Protein AF-X1KWA4-F1 (afdb_monomer)

Secondary structure (DSSP, 8-state):
-PPP-PPPPSSPPSTTEEEEE-SSSEEEEEEE--S---TTPEEEEEETTEEEEEPP-TT-EEEE-TTS-EEEE-PPPTTEEEE--TTS--EEEE--PPTTTEEEEEETTEEEEEE-SSPPGGGTS-S-S---SEEE--SSS--EEE---TTPEEEEEETTEEEEESS--GGGTS-SS--TTPPTTPEEEE-TTS-EEEEPPPPTTEEEE--TTSPPEEEETTTS-----S------

Sequence (236 aa):
PAWSTATYPSTATTAGQILRADGTNWVASTSTFADTYTAYNILYASSANTVAGLATANSGVLVTSSTGVPSILGLMTNGQLVIGSTGATPVLATLTGSANEIDITNATGSITIGIVNPLTVSKGGTGATTLTGMLKGNTASAFTAITGTADYATYWQDANTIAAEQYLAISRGGTGQNWSAVTIGALPYFSGTGTMSTLGAGTANYLLMANGAAAPSWTNAINGVSIGATTLSSGA

Organism: NCBI:txid412755

pLDDT: mean 90.34, std 9.4, range [49.34, 98.0]

Solvent-accessible surface area (backbone atoms only — not comparable to full-atom values): 14836 Å² total; per-residue (Å²): 136,89,75,85,80,58,47,70,69,95,56,88,71,70,83,44,40,48,80,38,77,76,88,67,36,46,40,70,43,83,42,31,40,66,97,70,72,70,88,87,42,51,76,43,75,76,48,91,51,32,42,40,66,42,74,76,52,74,78,35,47,83,42,53,35,62,85,66,50,78,42,58,46,62,61,68,59,64,27,46,43,84,42,86,38,94,90,40,46,59,38,80,41,62,80,78,48,51,88,74,48,36,39,54,47,65,33,82,92,39,67,50,80,49,64,34,87,47,28,33,39,90,75,76,34,49,38,47,86,74,86,64,84,47,77,37,82,65,93,70,51,47,51,40,64,46,77,62,62,86,94,35,47,74,46,71,81,50,101,81,41,70,42,51,37,84,44,52,43,49,95,75,77,33,46,56,54,88,66,92,82,69,59,84,72,42,43,79,44,67,43,86,85,60,42,50,45,68,38,71,51,68,61,90,70,46,40,84,40,84,50,79,80,48,74,62,46,73,40,54,50,81,83,69,64,78,68,89,56,98,64,81,79,79,81,127

Mean predicted aligned error: 10.03 Å

Foldseek 3Di:
DDDQPADDDPDDDPAQWDFDDPPRYTDTDQAGHDPDDDPPFDWDCQDVRYIDTADDEPCWDWWAWLVRHIHTAHHADFQWDFADDVSGTTHTDHDDDDPLFWDWDTGHVDIDIDTPVQRFVVRVGQQDNDDDADWFDPPGHHIDHADEDPPFDWDDPDPGHIYTDNWDDVVRVTQNDDPPPQDPQWDWDAALVRHIDTDHHEDPQWDWADPDNHDIDTDHNVVPPPPPDPDDPPDD

Structure (mmCIF, N/CA/C/O backbone):
data_AF-X1KWA4-F1
#
_entry.id   AF-X1KWA4-F1
#
loop_
_atom_site.group_PDB
_atom_site.id
_atom_site.type_symbol
_atom_site.label_atom_id
_atom_site.label_alt_id
_atom_site.label_comp_id
_atom_site.label_asym_id
_atom_site.label_entity_id
_atom_site.label_seq_id
_atom_site.pdbx_PDB_ins_code
_atom_site.Cartn_x
_atom_site.Cartn_y
_atom_site.Cartn_z
_atom_site.occupancy
_atom_site.B_iso_or_equiv
_atom_site.auth_seq_id
_atom_site.auth_comp_id
_atom_site.auth_asym_id
_atom_site.auth_atom_id
_atom_site.pdbx_PDB_model_num
ATOM 1 N N . PRO A 1 1 ? -12.131 -14.304 80.980 1.00 67.69 1 PRO A N 1
ATOM 2 C CA . PRO A 1 1 ? -12.795 -14.468 79.664 1.00 67.69 1 PRO A CA 1
ATOM 3 C C . PRO A 1 1 ? -13.225 -13.104 79.108 1.00 67.69 1 PRO A C 1
ATOM 5 O O . PRO A 1 1 ? -13.944 -12.388 79.793 1.00 67.69 1 PRO A O 1
ATOM 8 N N . ALA A 1 2 ? -12.757 -12.725 77.917 1.00 67.62 2 ALA A N 1
ATOM 9 C CA . ALA A 1 2 ? -13.323 -11.585 77.198 1.00 67.62 2 ALA A CA 1
ATOM 10 C C . ALA A 1 2 ? -14.551 -12.084 76.426 1.00 67.62 2 ALA A C 1
ATOM 12 O O . ALA A 1 2 ? -14.435 -13.017 75.631 1.00 67.62 2 ALA A O 1
ATOM 13 N N . TRP A 1 3 ? -15.726 -11.527 76.709 1.00 72.00 3 TRP A N 1
ATOM 14 C CA . TRP A 1 3 ? -16.954 -11.853 75.985 1.00 72.00 3 TRP A CA 1
ATOM 15 C C . TRP A 1 3 ? -17.129 -10.884 74.816 1.00 72.00 3 TRP A C 1
ATOM 17 O O . TRP A 1 3 ? -16.851 -9.694 74.947 1.00 72.00 3 TRP A O 1
ATOM 27 N N . SER A 1 4 ? -17.586 -11.393 73.673 1.00 78.00 4 SER A N 1
ATOM 28 C CA . SER A 1 4 ? -17.979 -10.551 72.540 1.00 78.00 4 SER A CA 1
ATOM 29 C C . SER A 1 4 ? -19.132 -9.631 72.946 1.00 78.00 4 SER A C 1
ATOM 31 O O . SER A 1 4 ? -20.151 -10.117 73.431 1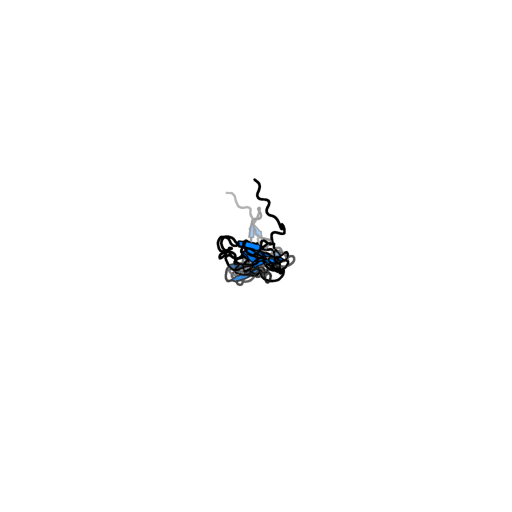.00 78.00 4 SER A O 1
ATOM 33 N N . THR A 1 5 ? -19.000 -8.326 72.694 1.00 87.88 5 THR A N 1
ATOM 34 C CA . THR A 1 5 ? -20.097 -7.346 72.808 1.00 87.88 5 THR A CA 1
ATOM 35 C C . THR A 1 5 ? -20.812 -7.096 71.482 1.00 87.88 5 THR A C 1
ATOM 37 O O . THR A 1 5 ? -21.815 -6.388 71.467 1.00 87.88 5 THR A O 1
ATOM 40 N N . ALA A 1 6 ? -20.307 -7.644 70.370 1.00 90.81 6 ALA A N 1
ATOM 41 C CA . ALA A 1 6 ? -20.914 -7.460 69.059 1.00 90.81 6 ALA A CA 1
ATOM 42 C C . ALA A 1 6 ? -22.306 -8.099 69.035 1.00 90.81 6 ALA A C 1
ATOM 44 O O . ALA A 1 6 ? -22.466 -9.288 69.326 1.00 90.81 6 ALA A O 1
ATOM 45 N N . THR A 1 7 ? -23.307 -7.302 68.679 1.00 90.62 7 THR A N 1
ATOM 46 C CA . THR A 1 7 ? -24.698 -7.748 68.574 1.00 90.62 7 THR A CA 1
ATOM 47 C C . THR A 1 7 ? -25.027 -8.201 67.151 1.00 90.62 7 THR A C 1
ATOM 49 O O . THR A 1 7 ? -24.424 -7.734 66.183 1.00 90.62 7 THR A O 1
ATOM 52 N N . TYR A 1 8 ? -25.973 -9.137 67.038 1.00 91.38 8 TYR A N 1
ATOM 53 C CA . TYR A 1 8 ? -26.597 -9.547 65.777 1.00 91.38 8 TYR A CA 1
ATOM 54 C C . TYR A 1 8 ? -27.994 -8.923 65.666 1.00 91.38 8 TYR A C 1
ATOM 56 O O . TYR A 1 8 ? -28.640 -8.719 66.700 1.00 91.38 8 TYR A O 1
ATOM 64 N N . PRO A 1 9 ? -28.502 -8.662 64.448 1.00 90.25 9 PRO A N 1
ATOM 65 C CA . PRO A 1 9 ? -29.877 -8.213 64.270 1.00 90.25 9 PRO A CA 1
ATOM 66 C C . PRO A 1 9 ? -30.866 -9.220 64.869 1.00 90.25 9 PRO A C 1
ATOM 68 O O . PRO A 1 9 ? -30.776 -10.420 64.619 1.00 90.25 9 PRO A O 1
ATOM 71 N N . SER A 1 10 ? -31.824 -8.730 65.657 1.00 89.94 10 SER A N 1
ATOM 72 C CA . SER A 1 10 ? -32.853 -9.558 66.308 1.00 89.94 10 SER A CA 1
ATOM 73 C C . SER A 1 10 ? -33.981 -9.992 65.366 1.00 89.94 10 SER A C 1
ATOM 75 O O . SER A 1 10 ? -34.829 -10.799 65.739 1.00 89.94 10 SER A O 1
ATOM 77 N N . THR A 1 11 ? -33.999 -9.456 64.147 1.00 90.00 11 THR A N 1
ATOM 78 C CA . THR A 1 11 ? -34.937 -9.798 63.076 1.00 90.00 11 THR A CA 1
ATOM 79 C C . THR A 1 11 ? -34.161 -10.022 61.786 1.00 90.00 11 THR A C 1
ATOM 81 O O . THR A 1 11 ? -33.064 -9.484 61.608 1.00 90.00 11 THR A O 1
ATOM 84 N N . ALA A 1 12 ? -34.721 -10.836 60.889 1.00 89.75 12 ALA A N 1
ATOM 85 C CA . ALA A 1 12 ? -34.153 -11.012 59.560 1.00 89.75 12 ALA A CA 1
ATOM 86 C C . ALA A 1 12 ? -34.074 -9.655 58.843 1.00 89.75 12 ALA A C 1
ATOM 88 O O . ALA A 1 12 ? -35.005 -8.851 58.897 1.00 89.75 12 ALA A O 1
ATOM 89 N N . THR A 1 13 ? -32.943 -9.399 58.195 1.00 91.75 13 THR A N 1
ATOM 90 C CA . THR A 1 13 ? -32.685 -8.161 57.454 1.00 91.75 13 THR A CA 1
ATOM 91 C C . THR A 1 13 ? -33.334 -8.222 56.064 1.00 91.75 13 THR A C 1
ATOM 93 O O . THR A 1 13 ? -33.873 -9.259 55.671 1.00 91.75 13 THR A O 1
ATOM 96 N N . THR A 1 14 ? -33.312 -7.121 55.296 1.00 94.38 14 THR A N 1
ATOM 97 C CA . THR A 1 14 ? -33.829 -7.124 53.912 1.00 94.38 14 THR A CA 1
ATOM 98 C C . THR A 1 14 ? -33.140 -8.207 53.084 1.00 94.38 14 THR A C 1
ATOM 100 O O . THR A 1 14 ? -31.913 -8.332 53.137 1.00 94.38 14 THR A O 1
ATOM 103 N N . ALA A 1 15 ? -33.932 -8.957 52.313 1.00 94.56 15 ALA A N 1
ATOM 104 C CA . ALA A 1 15 ? -33.458 -10.035 51.451 1.00 94.56 15 ALA A CA 1
ATOM 105 C C . ALA A 1 15 ? -32.324 -9.580 50.513 1.00 94.56 15 ALA A C 1
ATOM 107 O O . ALA A 1 15 ? -32.297 -8.435 50.057 1.00 94.56 15 ALA A O 1
ATOM 108 N N . GLY A 1 16 ? -31.376 -10.481 50.248 1.00 95.50 16 GLY A N 1
ATOM 109 C CA . GLY A 1 16 ? -30.210 -10.222 49.401 1.00 95.50 16 GLY A CA 1
ATOM 110 C C . GLY A 1 16 ? -29.105 -9.375 50.046 1.00 95.50 16 GLY A C 1
ATOM 111 O O . GLY A 1 16 ? -28.053 -9.201 49.436 1.00 95.50 16 GLY A O 1
ATOM 112 N N . GLN A 1 17 ? -29.288 -8.841 51.259 1.00 96.06 17 GLN A N 1
ATOM 113 C CA . GLN A 1 17 ? -28.202 -8.167 51.981 1.00 96.06 17 GLN A CA 1
ATOM 114 C C . GLN A 1 17 ? -27.286 -9.180 52.681 1.00 96.06 17 GLN A C 1
ATOM 116 O O . GLN A 1 17 ? -27.726 -10.228 53.151 1.00 96.06 17 GLN A O 1
ATOM 121 N N . ILE A 1 18 ? -26.006 -8.834 52.809 1.00 94.94 18 ILE A N 1
ATOM 122 C CA . ILE A 1 18 ? -25.002 -9.642 53.508 1.00 94.94 18 ILE A CA 1
ATOM 123 C C . ILE A 1 18 ? -24.779 -9.050 54.900 1.00 94.94 18 ILE A C 1
ATOM 125 O O . ILE A 1 18 ? -24.592 -7.842 55.033 1.00 94.94 18 ILE A O 1
ATOM 129 N N . LEU A 1 19 ? -24.752 -9.879 55.945 1.00 94.88 19 LEU A N 1
ATOM 130 C CA . LEU A 1 19 ? -24.326 -9.439 57.278 1.00 94.88 19 LEU A CA 1
ATOM 131 C C . LEU A 1 19 ? -22.817 -9.182 57.283 1.00 94.88 19 LEU A C 1
ATOM 133 O O . LEU A 1 19 ? -22.026 -10.059 56.937 1.00 94.88 19 LEU A O 1
ATOM 137 N N . ARG A 1 20 ? -22.408 -7.977 57.676 1.00 94.19 20 ARG A N 1
ATOM 138 C CA . ARG A 1 20 ? -21.007 -7.554 57.742 1.00 94.19 20 ARG A CA 1
ATOM 139 C C . ARG A 1 20 ? -20.726 -6.885 59.080 1.00 94.19 20 ARG A C 1
ATOM 141 O O . ARG A 1 20 ? -21.596 -6.231 59.645 1.00 94.19 20 ARG A O 1
ATOM 148 N N . ALA A 1 21 ? -19.507 -7.035 59.581 1.00 94.50 21 ALA A N 1
ATOM 149 C CA . ALA A 1 21 ? -19.070 -6.273 60.742 1.00 94.50 21 ALA A CA 1
ATOM 150 C C . ALA A 1 21 ? -18.884 -4.796 60.351 1.00 94.50 21 ALA A C 1
ATOM 152 O O . ALA A 1 21 ? -18.295 -4.512 59.306 1.00 94.50 21 ALA A O 1
ATOM 153 N N . ASP A 1 22 ? -19.357 -3.868 61.184 1.00 93.38 22 ASP A N 1
ATOM 154 C CA . ASP A 1 22 ? -19.207 -2.415 60.979 1.00 93.38 22 ASP A CA 1
ATOM 155 C C . ASP A 1 22 ? -18.139 -1.774 61.890 1.00 93.38 22 ASP A C 1
ATOM 157 O O . ASP A 1 22 ? -17.985 -0.556 61.929 1.00 93.38 22 ASP A O 1
ATOM 161 N N . GLY A 1 23 ? -17.393 -2.602 62.626 1.00 92.75 23 GLY A N 1
ATOM 162 C CA . GLY A 1 23 ? -16.412 -2.178 63.628 1.00 92.75 23 GLY A CA 1
ATOM 163 C C . GLY A 1 23 ? -16.949 -2.166 65.063 1.00 92.75 23 GLY A C 1
ATOM 164 O O . GLY A 1 23 ? -16.145 -2.162 65.990 1.00 92.75 23 GLY A O 1
ATOM 165 N N . THR A 1 24 ? -18.271 -2.234 65.260 1.00 92.06 24 THR A N 1
ATOM 166 C CA . THR A 1 24 ? -18.909 -2.360 66.585 1.00 92.06 24 THR A CA 1
ATOM 167 C C . THR A 1 24 ? -19.824 -3.587 66.669 1.00 92.06 24 THR A C 1
ATOM 169 O O . THR A 1 24 ? -19.753 -4.346 67.634 1.00 92.06 24 THR A O 1
ATOM 172 N N . ASN A 1 25 ? -20.668 -3.810 65.661 1.00 93.06 25 ASN A N 1
ATOM 173 C CA . ASN A 1 25 ? -21.693 -4.852 65.611 1.00 93.06 25 ASN A CA 1
ATOM 174 C C . ASN A 1 25 ? -21.720 -5.566 64.247 1.00 93.06 25 ASN A C 1
ATOM 176 O O . ASN A 1 25 ? -20.980 -5.223 63.322 1.00 93.06 25 ASN A O 1
ATOM 180 N N . TRP A 1 26 ? -22.602 -6.563 64.121 1.00 94.12 26 TRP A N 1
ATOM 181 C CA . TRP A 1 26 ? -22.975 -7.161 62.839 1.00 94.12 26 TRP A CA 1
ATOM 182 C C . TRP A 1 26 ? -24.191 -6.441 62.259 1.00 94.12 26 TRP A C 1
ATOM 184 O O . TRP A 1 26 ? -25.264 -6.429 62.861 1.00 94.12 26 TRP A O 1
ATOM 194 N N . VAL A 1 27 ? -24.034 -5.858 61.072 1.00 95.19 27 VAL A N 1
ATOM 195 C CA . VAL A 1 27 ? -25.057 -5.048 60.398 1.00 95.19 27 VAL A CA 1
ATOM 196 C C . VAL A 1 27 ? -25.210 -5.504 58.946 1.00 95.19 27 VAL A C 1
ATOM 198 O O . VAL A 1 27 ? -24.267 -5.999 58.332 1.00 95.19 27 VAL A O 1
ATOM 201 N N . ALA A 1 28 ? -26.408 -5.377 58.375 1.00 96.06 28 ALA A N 1
ATOM 202 C CA . ALA A 1 28 ? -26.628 -5.676 56.961 1.00 96.06 28 ALA A CA 1
ATOM 203 C C . ALA A 1 28 ? -25.895 -4.679 56.046 1.00 96.06 28 ALA A C 1
ATOM 205 O O . ALA A 1 28 ? -25.870 -3.477 56.310 1.00 96.06 28 ALA A O 1
ATOM 206 N N . SER A 1 29 ? -25.329 -5.166 54.943 1.00 95.75 29 SER A N 1
ATOM 207 C CA . SER A 1 29 ? -24.816 -4.319 53.867 1.00 95.75 29 SER A CA 1
ATOM 208 C C . SER A 1 29 ? -25.940 -3.529 53.216 1.00 95.75 29 SER A C 1
ATOM 210 O O . SER A 1 29 ? -27.013 -4.076 53.025 1.00 95.75 29 SER A O 1
ATOM 212 N N . THR A 1 30 ? -25.668 -2.312 52.743 1.00 95.06 30 THR A N 1
ATOM 213 C CA . THR A 1 30 ? -26.656 -1.562 51.948 1.00 95.06 30 THR A CA 1
ATOM 214 C C . THR A 1 30 ? -26.872 -2.162 50.562 1.00 95.06 30 THR A C 1
ATOM 216 O O . THR A 1 30 ? -27.954 -2.039 50.002 1.00 95.06 30 THR A O 1
ATOM 219 N N . SER A 1 31 ? -25.843 -2.796 49.990 1.00 97.31 31 SER A N 1
ATOM 220 C CA . SER A 1 31 ? -25.948 -3.455 48.689 1.00 97.31 31 SER A CA 1
ATOM 221 C C . SER A 1 31 ? -26.721 -4.765 48.787 1.00 97.31 31 SER A C 1
ATOM 223 O O . SER A 1 31 ? -26.525 -5.531 49.732 1.00 97.31 31 SER A O 1
ATOM 225 N N . THR A 1 32 ? -27.545 -5.023 47.778 1.00 97.56 32 THR A N 1
ATOM 226 C CA . THR A 1 32 ? -28.267 -6.283 47.588 1.00 97.56 32 THR A CA 1
ATOM 227 C C . THR A 1 32 ? -27.558 -7.165 46.562 1.00 97.56 32 THR A C 1
ATOM 229 O O . THR A 1 32 ? -26.956 -6.668 45.609 1.00 97.56 32 THR A O 1
ATOM 232 N N . PHE A 1 33 ? -27.614 -8.474 46.782 1.00 97.25 33 PHE A N 1
ATOM 233 C CA . PHE A 1 33 ? -27.055 -9.528 45.944 1.00 97.25 33 PHE A CA 1
ATOM 234 C C . PHE A 1 33 ? -28.178 -10.492 45.557 1.00 97.25 33 PHE A C 1
ATOM 236 O O . PHE A 1 33 ? -29.076 -10.752 46.357 1.00 97.25 33 PHE A O 1
ATOM 243 N N . ALA A 1 34 ? -28.122 -11.030 44.341 1.00 95.75 34 ALA A N 1
ATOM 244 C CA . ALA A 1 34 ? -29.041 -12.076 43.913 1.00 95.75 34 ALA A CA 1
ATOM 245 C C . ALA A 1 34 ? -28.762 -13.401 44.643 1.00 95.75 34 ALA A C 1
ATOM 247 O O . ALA A 1 34 ? -27.607 -13.724 44.930 1.00 95.75 34 ALA A O 1
ATOM 248 N N . ASP A 1 35 ? -29.813 -14.198 44.854 1.00 94.88 35 ASP A N 1
ATOM 249 C CA . ASP A 1 35 ? -29.714 -15.541 45.446 1.00 94.88 35 ASP A CA 1
ATOM 250 C C . ASP A 1 35 ? -28.891 -16.503 44.577 1.00 94.88 35 ASP A C 1
ATOM 252 O O . ASP A 1 35 ? -28.319 -17.479 45.061 1.00 94.88 35 ASP A O 1
ATOM 256 N N . THR A 1 36 ? -28.843 -16.266 43.264 1.00 93.75 36 THR A N 1
ATOM 257 C CA . THR A 1 36 ? -28.077 -17.075 42.316 1.00 93.75 36 THR A CA 1
ATOM 258 C C . THR A 1 36 ? -27.492 -16.200 41.221 1.00 93.75 36 THR A C 1
ATOM 260 O O . THR A 1 36 ? -28.161 -15.331 40.665 1.00 93.75 36 THR A O 1
ATOM 263 N N . TYR A 1 37 ? -26.247 -16.495 40.864 1.00 94.88 37 TYR A N 1
ATOM 264 C CA . TYR A 1 37 ? -25.614 -16.013 39.647 1.00 94.88 37 TYR A CA 1
ATOM 265 C C . TYR A 1 37 ? -25.323 -17.209 38.751 1.00 94.88 37 TYR A C 1
ATOM 267 O O . TYR A 1 37 ? -24.931 -18.274 39.231 1.00 94.88 37 TYR A O 1
ATOM 275 N N . THR A 1 38 ? -25.514 -17.045 37.446 1.00 93.62 38 THR A N 1
ATOM 276 C CA . THR A 1 38 ? -25.092 -18.063 36.487 1.00 93.62 38 THR A CA 1
ATOM 277 C C . THR A 1 38 ? -23.572 -18.205 36.504 1.00 93.62 38 THR A C 1
ATOM 279 O O . THR A 1 38 ? -22.844 -17.265 36.839 1.00 93.62 38 THR A O 1
ATOM 282 N N . ALA A 1 39 ? -23.087 -19.398 36.160 1.00 92.81 39 ALA A N 1
ATOM 283 C CA . ALA A 1 39 ? -21.658 -19.662 36.102 1.00 92.81 39 ALA A CA 1
ATOM 284 C C . ALA A 1 39 ? -20.949 -18.657 35.179 1.00 92.81 39 ALA A C 1
ATOM 286 O O . ALA A 1 39 ? -21.484 -18.261 34.144 1.00 92.81 39 ALA A O 1
ATOM 287 N N . TYR A 1 40 ? -19.726 -18.285 35.561 1.00 92.06 40 TYR A N 1
ATOM 288 C CA . TYR A 1 40 ? -18.829 -17.388 34.820 1.00 92.06 40 TYR A CA 1
ATOM 289 C C . TYR A 1 40 ? -19.214 -15.901 34.795 1.00 92.06 40 TYR A C 1
ATOM 291 O O . TYR A 1 40 ? -18.436 -15.106 34.270 1.00 92.06 40 TYR A O 1
ATOM 299 N N . ASN A 1 41 ? -20.345 -15.491 35.380 1.00 93.62 41 ASN A N 1
ATOM 300 C CA . ASN A 1 41 ? -20.694 -14.071 35.450 1.00 93.62 41 ASN A CA 1
ATOM 301 C C . ASN A 1 41 ? -19.638 -13.268 36.219 1.00 93.62 41 ASN A C 1
ATOM 303 O O . ASN A 1 41 ? -19.167 -13.675 37.282 1.00 93.62 41 ASN A O 1
ATOM 307 N N . ILE A 1 42 ? -19.338 -12.073 35.715 1.00 94.00 42 ILE A N 1
ATOM 308 C CA . ILE A 1 42 ? -18.596 -11.057 36.465 1.00 94.00 42 ILE A CA 1
ATOM 309 C C . ILE A 1 42 ? -19.615 -10.259 37.277 1.00 94.00 42 ILE A C 1
ATOM 311 O O . ILE A 1 42 ? -20.566 -9.727 36.711 1.00 94.00 42 ILE A O 1
ATOM 315 N N . LEU A 1 43 ? -19.448 -10.160 38.595 1.00 95.94 43 LEU A N 1
ATOM 316 C CA . LEU A 1 43 ? -20.335 -9.343 39.426 1.00 95.94 43 LEU A CA 1
ATOM 317 C C . LEU A 1 43 ? -19.943 -7.867 39.337 1.00 95.94 43 LEU A C 1
ATOM 319 O O . LEU A 1 43 ? -18.765 -7.529 39.443 1.00 95.94 43 LEU A O 1
ATOM 323 N N . TYR A 1 44 ? -20.927 -6.987 39.179 1.00 96.88 44 TYR A N 1
ATOM 324 C CA . TYR A 1 44 ? -20.719 -5.542 39.140 1.00 96.88 44 TYR A CA 1
ATOM 325 C C . TYR A 1 44 ? -21.863 -4.803 39.836 1.00 96.88 44 TYR A C 1
ATOM 327 O O . TYR A 1 44 ? -22.966 -5.330 39.988 1.00 96.88 44 TYR A O 1
ATOM 335 N N . ALA A 1 45 ? -21.602 -3.570 40.267 1.00 96.62 45 ALA A N 1
ATOM 336 C CA . ALA A 1 45 ? -22.646 -2.693 40.782 1.00 96.62 45 ALA A CA 1
ATOM 337 C C . ALA A 1 45 ? -23.476 -2.155 39.605 1.00 96.62 45 ALA A C 1
ATOM 339 O O . ALA A 1 45 ? -23.031 -1.254 38.894 1.00 96.62 45 ALA A O 1
ATOM 340 N N . SER A 1 46 ? -24.657 -2.728 39.369 1.00 94.94 46 SER A N 1
ATOM 341 C CA . SER A 1 46 ? -25.515 -2.363 38.229 1.00 94.94 46 SER A CA 1
ATOM 342 C C . SER A 1 46 ? -26.285 -1.066 38.442 1.00 94.94 46 SER A C 1
ATOM 344 O O . SER A 1 46 ? -26.712 -0.423 37.488 1.00 94.94 46 SER A O 1
ATOM 346 N N . SER A 1 47 ? -26.474 -0.686 39.699 1.00 95.31 47 SER A N 1
ATOM 347 C CA . SER A 1 47 ? -27.044 0.583 40.137 1.00 95.31 47 SER A CA 1
ATOM 348 C C . SER A 1 47 ? -26.629 0.830 41.590 1.00 95.31 47 SER A C 1
ATOM 350 O O . SER A 1 47 ? -25.969 -0.009 42.215 1.00 95.31 47 SER A O 1
ATOM 352 N N . ALA A 1 48 ? -26.998 1.985 42.152 1.00 96.19 48 ALA A N 1
ATOM 353 C CA . ALA A 1 48 ? -26.764 2.253 43.566 1.00 96.19 48 ALA A CA 1
ATOM 354 C C . ALA A 1 48 ? -27.340 1.113 44.426 1.00 96.19 48 ALA A C 1
ATOM 356 O O . ALA A 1 48 ? -28.505 0.745 44.284 1.00 96.19 48 ALA A O 1
ATOM 357 N N . ASN A 1 49 ? -26.512 0.563 45.318 1.00 95.81 49 ASN A N 1
ATOM 358 C CA . ASN A 1 49 ? -26.888 -0.504 46.250 1.00 95.81 49 ASN A CA 1
ATOM 359 C C . ASN A 1 49 ? -27.392 -1.814 45.601 1.00 95.81 49 ASN A C 1
ATOM 361 O O . ASN A 1 49 ? -28.047 -2.612 46.271 1.00 95.81 49 ASN A O 1
ATOM 365 N N . THR A 1 50 ? -27.071 -2.080 44.333 1.00 97.38 50 THR A N 1
ATOM 366 C CA . THR A 1 50 ? -27.452 -3.335 43.663 1.00 97.38 50 THR A CA 1
ATOM 367 C C . THR A 1 50 ? -26.240 -3.973 43.000 1.00 97.38 50 THR A C 1
ATOM 369 O O . THR A 1 50 ? -25.606 -3.356 42.144 1.00 97.38 50 THR A O 1
ATOM 372 N N . VAL A 1 51 ? -25.930 -5.213 43.376 1.00 97.69 51 VAL A N 1
ATOM 373 C CA . VAL A 1 51 ? -24.935 -6.049 42.701 1.00 97.69 51 VAL A CA 1
ATOM 374 C C . VAL A 1 51 ? -25.658 -7.018 41.778 1.00 97.69 51 VAL A C 1
ATOM 376 O O . VAL A 1 51 ? -26.529 -7.772 42.206 1.00 97.69 51 VAL A O 1
ATOM 379 N N . ALA A 1 52 ? -25.273 -7.014 40.507 1.00 96.56 52 ALA A N 1
ATOM 380 C CA . ALA A 1 52 ? -25.803 -7.919 39.501 1.00 96.56 52 ALA A CA 1
ATOM 381 C C . ALA A 1 52 ? -24.674 -8.694 38.820 1.00 96.56 52 ALA A C 1
ATOM 383 O O . ALA A 1 52 ? -23.516 -8.273 38.804 1.00 96.56 52 ALA A O 1
ATOM 384 N N . GLY A 1 53 ? -25.020 -9.833 38.223 1.00 96.69 53 GLY A N 1
ATOM 385 C CA . GLY A 1 53 ? -24.112 -10.555 37.340 1.00 96.69 53 GLY A CA 1
ATOM 386 C C . GLY A 1 53 ? -24.147 -9.965 35.933 1.00 96.69 53 GLY A C 1
ATOM 387 O O . GLY A 1 53 ? -25.213 -9.869 35.329 1.00 96.69 53 GLY A O 1
ATOM 388 N N . LEU A 1 54 ? -22.986 -9.608 35.394 1.00 95.69 54 LEU A N 1
ATOM 389 C CA . LEU A 1 54 ? -22.823 -9.285 33.985 1.00 95.69 54 LEU A CA 1
ATOM 390 C C . LEU A 1 54 ? -22.850 -10.578 33.168 1.00 95.69 54 LEU A C 1
ATOM 392 O O . LEU A 1 54 ? -22.101 -11.513 33.460 1.00 95.69 54 LEU A O 1
ATOM 396 N N . ALA A 1 55 ? -23.711 -10.621 32.152 1.00 90.06 55 ALA A N 1
ATOM 397 C CA . ALA A 1 55 ? -23.797 -11.754 31.240 1.00 90.06 55 ALA A CA 1
ATOM 398 C C . ALA A 1 55 ? -22.470 -11.958 30.490 1.00 90.06 55 ALA A C 1
ATOM 400 O O . ALA A 1 55 ? -21.813 -10.994 30.091 1.00 90.06 55 ALA A O 1
ATOM 401 N N . THR A 1 56 ? -22.083 -13.217 30.294 1.00 90.06 56 THR A N 1
ATOM 402 C CA . THR A 1 56 ? -20.860 -13.582 29.575 1.00 90.06 56 THR A CA 1
ATOM 403 C C . THR A 1 56 ? -21.111 -13.756 28.081 1.00 90.06 56 THR A C 1
ATOM 405 O O . THR A 1 56 ? -22.224 -14.045 27.641 1.00 90.06 56 THR A O 1
ATOM 408 N N . ALA A 1 57 ? -20.048 -13.613 27.292 1.00 91.44 57 ALA A N 1
ATOM 409 C CA . ALA A 1 57 ? -20.012 -14.055 25.906 1.00 91.44 57 ALA A CA 1
ATOM 410 C C . ALA A 1 57 ? -18.686 -14.776 25.649 1.00 91.44 57 ALA A C 1
ATOM 412 O O . ALA A 1 57 ? -17.631 -14.343 26.121 1.00 91.44 57 ALA A O 1
ATOM 413 N N . ASN A 1 58 ? -18.737 -15.875 24.895 1.00 90.06 58 ASN A N 1
ATOM 414 C CA . ASN A 1 58 ? -17.538 -16.629 24.537 1.00 90.06 58 ASN A CA 1
ATOM 415 C C . ASN A 1 58 ? -16.613 -15.763 23.681 1.00 90.06 58 ASN A C 1
ATOM 417 O O . ASN A 1 58 ? -17.060 -15.155 22.709 1.00 90.06 58 ASN A O 1
ATOM 421 N N . SER A 1 59 ? -15.329 -15.727 24.045 1.00 90.44 59 SER A N 1
ATOM 422 C CA . SER A 1 59 ? -14.298 -14.961 23.329 1.00 90.44 59 SER A CA 1
ATOM 423 C C . SER A 1 59 ? -14.638 -13.473 23.137 1.00 90.44 59 SER A C 1
ATOM 425 O O . SER A 1 59 ? -14.154 -12.842 22.197 1.00 90.44 59 SER A O 1
ATOM 427 N N . GLY A 1 60 ? -15.489 -12.925 24.009 1.00 92.75 60 GLY A N 1
ATOM 428 C CA . GLY A 1 60 ? -15.822 -11.507 24.045 1.00 92.75 60 GLY A CA 1
ATOM 429 C C . GLY A 1 60 ? -14.782 -10.687 24.805 1.00 92.75 60 GLY A C 1
ATOM 430 O O . GLY A 1 60 ? -13.918 -11.228 25.500 1.00 92.75 60 GLY A O 1
ATOM 431 N N . VAL A 1 61 ? -14.886 -9.364 24.696 1.00 94.69 61 VAL A N 1
ATOM 432 C CA . VAL A 1 61 ? -14.004 -8.421 25.400 1.00 94.69 61 VAL A CA 1
ATOM 433 C C . VAL A 1 61 ? -14.824 -7.580 26.366 1.00 94.69 61 VAL A C 1
ATOM 435 O O . VAL A 1 61 ? -15.839 -7.001 25.983 1.00 94.69 61 VAL A O 1
ATOM 438 N N . LEU A 1 62 ? -14.378 -7.494 27.619 1.00 95.38 62 LEU A N 1
ATOM 439 C CA . LEU A 1 62 ? -14.966 -6.588 28.601 1.00 95.38 62 LEU A CA 1
ATOM 440 C C . LEU A 1 62 ? -14.622 -5.138 28.252 1.00 95.38 62 LEU A C 1
ATOM 442 O O . LEU A 1 62 ? -13.452 -4.779 28.137 1.00 95.38 62 LEU A O 1
ATOM 446 N N . VAL A 1 63 ? -15.648 -4.302 28.143 1.00 96.00 63 VAL A N 1
ATOM 447 C CA . VAL A 1 63 ? -15.543 -2.855 27.944 1.00 96.00 63 VAL A CA 1
ATOM 448 C C . VAL A 1 63 ? -16.496 -2.123 28.881 1.00 96.00 63 VAL A C 1
ATOM 450 O O . VAL A 1 63 ? -17.413 -2.712 29.451 1.00 96.00 63 VAL A O 1
ATOM 453 N N . THR A 1 64 ? -16.329 -0.813 29.008 1.00 95.38 64 THR A N 1
ATOM 454 C CA . THR A 1 64 ? -17.370 0.067 29.540 1.00 95.38 64 THR A CA 1
ATOM 455 C C . THR A 1 64 ? -18.100 0.736 28.383 1.00 95.38 64 THR A C 1
ATOM 457 O O . THR A 1 64 ? -17.496 1.170 27.401 1.00 95.38 64 THR A O 1
ATOM 460 N N . SER A 1 65 ? -19.424 0.784 28.479 1.00 93.75 65 SER A N 1
ATOM 461 C CA . SER A 1 65 ? -20.257 1.512 27.526 1.00 93.75 65 SER A CA 1
ATOM 462 C C . SER A 1 65 ? -20.048 3.023 27.627 1.00 93.75 65 SER A C 1
ATOM 464 O O . SER A 1 65 ? -19.449 3.515 28.586 1.00 93.75 65 SER A O 1
ATOM 466 N N . SER A 1 66 ? -20.587 3.786 26.672 1.00 95.12 66 SER A N 1
ATOM 467 C CA . SER A 1 66 ? -20.542 5.257 26.733 1.00 95.12 66 SER A CA 1
ATOM 468 C C . SER A 1 66 ? -21.235 5.858 27.957 1.00 95.12 66 SER A C 1
ATOM 470 O O . SER A 1 66 ? -20.984 7.014 28.284 1.00 95.12 66 SER A O 1
ATOM 472 N N . THR A 1 67 ? -22.079 5.093 28.652 1.00 94.44 67 THR A N 1
ATOM 473 C CA . THR A 1 67 ? -22.720 5.495 29.913 1.00 94.44 67 THR A CA 1
ATOM 474 C C . THR A 1 67 ? -21.964 5.005 31.154 1.00 94.44 67 THR A C 1
ATOM 476 O O . THR A 1 67 ? -22.434 5.194 32.272 1.00 94.44 67 THR A O 1
ATOM 479 N N . GLY A 1 68 ? -20.797 4.373 30.982 1.00 93.81 68 GLY A N 1
ATOM 480 C CA . GLY A 1 68 ? -19.960 3.859 32.069 1.00 93.81 68 GLY A CA 1
ATOM 481 C C . GLY A 1 68 ? -20.350 2.469 32.578 1.00 93.81 68 GLY A C 1
ATOM 482 O O . GLY A 1 68 ? -19.688 1.946 33.471 1.00 93.81 68 GLY A O 1
ATOM 483 N N . VAL A 1 69 ? -21.385 1.841 32.010 1.00 95.12 69 VAL A N 1
ATOM 484 C CA . VAL A 1 69 ? -21.831 0.499 32.418 1.00 95.12 69 VAL A CA 1
ATOM 485 C C . VAL A 1 69 ? -20.885 -0.564 31.843 1.00 95.12 69 VAL A C 1
ATOM 487 O O . VAL A 1 69 ? -20.698 -0.574 30.621 1.00 95.12 69 VAL A O 1
ATOM 490 N N . PRO A 1 70 ? -20.303 -1.462 32.664 1.00 96.38 70 PRO A N 1
ATOM 4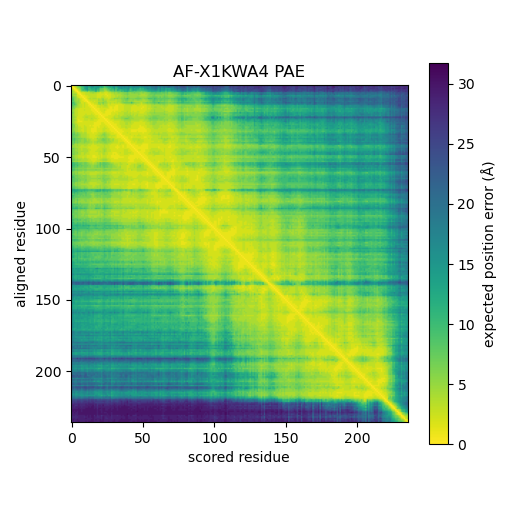91 C CA . PRO A 1 70 ? -19.541 -2.613 32.181 1.00 96.38 70 PRO A CA 1
ATOM 492 C C . PRO A 1 70 ? -20.378 -3.515 31.265 1.00 96.38 70 PRO A C 1
ATOM 494 O O . PRO A 1 70 ? -21.535 -3.808 31.552 1.00 96.38 70 PRO A O 1
ATOM 497 N N . SER A 1 71 ? -19.793 -3.970 30.162 1.00 94.88 71 SER A N 1
ATOM 498 C CA . SER A 1 71 ? -20.450 -4.811 29.157 1.00 94.88 71 SER A CA 1
ATOM 499 C C . SER A 1 71 ? -19.440 -5.698 28.433 1.00 94.88 71 SER A C 1
ATOM 501 O O . SER A 1 71 ? -18.268 -5.346 28.336 1.00 94.88 71 SER A O 1
ATOM 503 N N . ILE A 1 72 ? -19.879 -6.844 27.915 1.00 95.25 72 ILE A N 1
ATOM 504 C CA . ILE A 1 72 ? -19.052 -7.693 27.054 1.00 95.25 72 ILE A CA 1
ATOM 505 C C . ILE A 1 72 ? -19.402 -7.376 25.598 1.00 95.25 72 ILE A C 1
ATOM 507 O O . ILE A 1 72 ? -20.542 -7.589 25.181 1.00 95.25 72 ILE A O 1
ATOM 511 N N . LEU A 1 73 ? -18.439 -6.882 24.816 1.00 93.75 73 LEU A N 1
ATOM 512 C CA . LEU A 1 73 ? -18.564 -6.903 23.359 1.00 93.75 73 LEU A CA 1
ATOM 513 C C . LEU A 1 73 ? -18.614 -8.365 22.918 1.00 93.75 73 LEU A C 1
ATOM 515 O O . LEU A 1 73 ? -17.830 -9.173 23.418 1.00 93.75 73 LEU A O 1
ATOM 519 N N . GLY A 1 74 ? -19.555 -8.701 22.030 1.00 87.81 74 GLY A N 1
ATOM 520 C CA . GLY A 1 74 ? -19.793 -10.074 21.577 1.00 87.81 74 GLY A CA 1
ATOM 521 C C . GLY A 1 74 ? -18.559 -10.746 20.961 1.00 87.81 74 GLY A C 1
ATOM 522 O O . GLY A 1 74 ? -17.484 -10.161 20.875 1.00 87.81 74 GLY A O 1
ATOM 523 N N . LEU A 1 75 ? -18.706 -11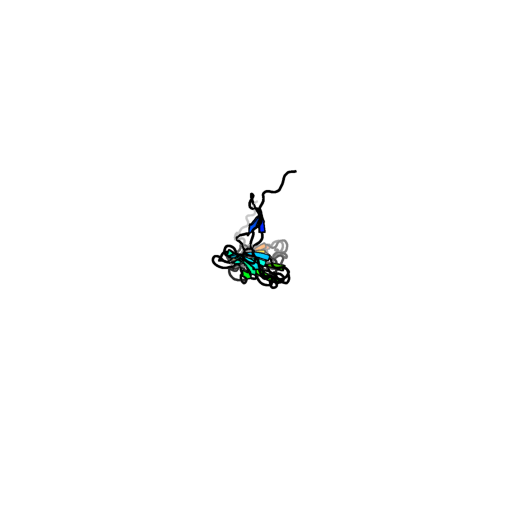.996 20.521 1.00 91.81 75 LEU A N 1
ATOM 524 C CA . LEU A 1 75 ? -17.596 -12.745 19.925 1.00 91.81 75 LEU A CA 1
ATOM 525 C C . LEU A 1 75 ? -16.932 -11.961 18.776 1.00 91.81 75 LEU A C 1
ATOM 527 O O . LEU A 1 75 ? -17.605 -11.474 17.865 1.00 91.81 75 LEU A O 1
ATOM 531 N N . MET A 1 76 ? -15.604 -11.846 18.817 1.00 93.50 76 MET A N 1
ATOM 532 C CA . MET A 1 76 ? -14.839 -11.256 17.719 1.00 93.50 76 MET A CA 1
ATOM 533 C C . MET A 1 76 ? -14.814 -12.210 16.524 1.00 93.50 76 MET A C 1
ATOM 535 O O . MET A 1 76 ? -14.581 -13.409 16.675 1.00 93.50 76 MET A O 1
ATOM 539 N N . THR A 1 77 ? -15.025 -11.676 15.323 1.00 93.56 77 THR A N 1
ATOM 540 C CA . THR A 1 77 ? -14.759 -12.409 14.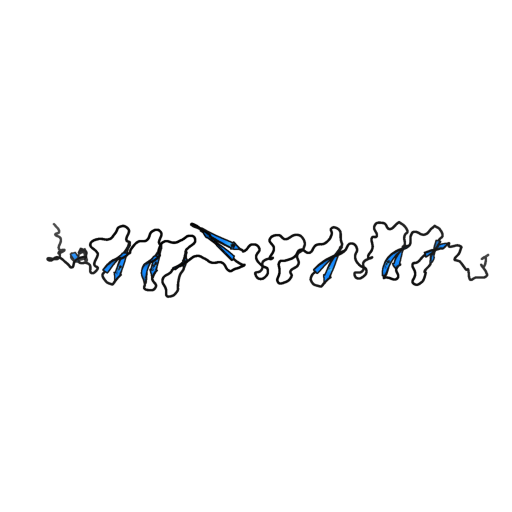074 1.00 93.56 77 THR A CA 1
ATOM 541 C C . THR A 1 77 ? -13.303 -12.223 13.646 1.00 93.56 77 THR A C 1
ATOM 543 O O . THR A 1 77 ? -12.584 -11.381 14.183 1.00 93.56 77 THR A O 1
ATOM 546 N N . ASN A 1 78 ? -12.868 -13.002 12.654 1.00 94.94 78 ASN A N 1
ATOM 547 C CA . ASN A 1 78 ? -11.505 -12.965 12.120 1.00 94.94 78 ASN A CA 1
ATOM 548 C C . ASN A 1 78 ? -11.033 -11.538 11.792 1.00 94.94 78 ASN A C 1
ATOM 550 O O . ASN A 1 78 ? -11.731 -10.793 11.103 1.00 94.94 78 ASN A O 1
ATOM 554 N N . GLY A 1 79 ? -9.847 -11.183 12.292 1.00 95.88 79 GLY A N 1
ATOM 555 C CA . GLY A 1 79 ? -9.210 -9.879 12.103 1.00 95.88 79 GLY A CA 1
ATOM 556 C C . GLY A 1 79 ? -9.940 -8.678 12.714 1.00 95.88 79 GLY A C 1
ATOM 557 O O . GLY A 1 79 ? -9.643 -7.549 12.333 1.00 95.88 79 GLY A O 1
ATOM 558 N N . GLN A 1 80 ? -10.891 -8.880 13.633 1.00 96.50 80 GLN A N 1
ATOM 559 C CA . GLN A 1 80 ? -11.478 -7.768 14.384 1.00 96.50 80 GLN A CA 1
ATOM 560 C C . GLN A 1 80 ? -10.616 -7.352 15.582 1.00 96.50 80 GLN A C 1
ATOM 562 O O . GLN A 1 80 ? -9.930 -8.162 16.203 1.00 96.50 80 GLN A O 1
ATOM 567 N N . LEU A 1 81 ? -10.705 -6.067 15.913 1.00 95.88 81 LEU A N 1
ATOM 568 C CA . LEU A 1 81 ? -10.109 -5.396 17.065 1.00 95.88 81 LEU A CA 1
ATOM 569 C C . LEU A 1 81 ? -11.193 -4.600 17.796 1.00 95.88 81 LEU A C 1
ATOM 571 O O . LEU A 1 81 ? -12.232 -4.287 17.217 1.00 95.88 81 LEU A O 1
ATOM 575 N N . VAL A 1 82 ? -10.918 -4.196 19.037 1.00 96.62 82 VAL A N 1
ATOM 576 C CA . VAL A 1 82 ? -11.723 -3.181 19.730 1.00 96.62 82 VAL A CA 1
ATOM 577 C C . VAL A 1 82 ? -11.276 -1.793 19.270 1.00 96.62 82 VAL A C 1
ATOM 579 O O . VAL A 1 82 ? -10.124 -1.412 19.475 1.00 96.62 82 VAL A O 1
ATOM 582 N N . ILE A 1 83 ? -12.187 -1.025 18.680 1.00 96.56 83 ILE A N 1
ATOM 583 C CA . ILE A 1 83 ? -11.960 0.339 18.203 1.00 96.56 83 ILE A CA 1
ATOM 584 C C . ILE A 1 83 ? -12.745 1.314 19.082 1.00 96.56 83 ILE A C 1
ATOM 586 O O . ILE A 1 83 ? -13.951 1.166 19.289 1.00 96.56 83 ILE A O 1
ATOM 590 N N . GLY A 1 84 ? -12.049 2.315 19.623 1.00 96.19 84 GLY A N 1
ATOM 591 C CA . GLY A 1 84 ? -12.668 3.363 20.430 1.00 96.19 84 GLY A CA 1
ATOM 592 C C . GLY A 1 84 ? -13.642 4.211 19.611 1.00 96.19 84 GLY A C 1
ATOM 593 O O . GLY A 1 84 ? -13.389 4.505 18.446 1.00 96.19 84 GLY A O 1
ATOM 594 N N . SER A 1 85 ? -14.739 4.635 20.238 1.00 96.12 85 SER A N 1
ATOM 595 C CA . SER A 1 85 ? -15.718 5.529 19.622 1.00 96.12 85 SER A CA 1
ATOM 596 C C . SER A 1 85 ? -16.056 6.667 20.580 1.00 96.12 85 SER A C 1
ATOM 598 O O . SER A 1 85 ? -16.710 6.457 21.595 1.00 96.12 85 SER A O 1
ATOM 600 N N . THR A 1 86 ? -15.624 7.893 20.284 1.00 95.12 86 THR A N 1
ATOM 601 C CA . THR A 1 86 ? -15.940 9.056 21.130 1.00 95.12 86 THR A CA 1
ATOM 602 C C . THR A 1 86 ? -17.456 9.245 21.225 1.00 95.12 86 THR A C 1
ATOM 604 O O . THR A 1 86 ? -18.130 9.378 20.209 1.00 95.12 86 THR A O 1
ATOM 607 N N . GLY A 1 87 ? -18.002 9.246 22.445 1.00 94.50 87 GLY A N 1
ATOM 608 C CA . GLY A 1 87 ? -19.444 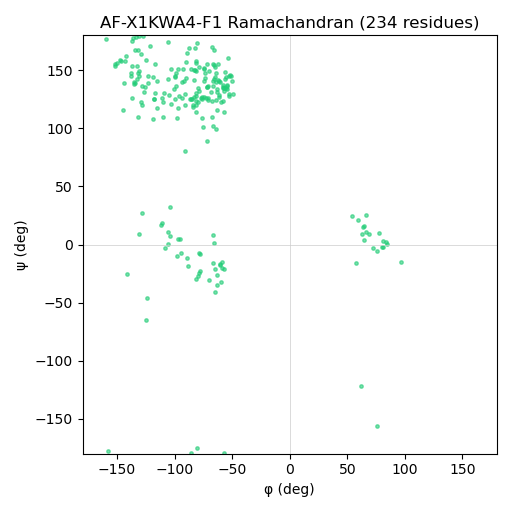9.386 22.692 1.00 94.50 87 GLY A CA 1
ATOM 609 C C . GLY A 1 87 ? -20.277 8.107 22.516 1.00 94.50 87 GLY A C 1
ATOM 610 O O . GLY A 1 87 ? -21.475 8.136 22.788 1.00 94.50 87 GLY A O 1
ATOM 611 N N . ALA A 1 88 ? -19.672 6.980 22.125 1.00 96.50 88 ALA A N 1
ATOM 612 C CA . ALA A 1 88 ? -20.340 5.680 22.025 1.00 96.50 88 ALA A CA 1
ATOM 613 C C . ALA A 1 88 ? -19.511 4.573 22.704 1.00 96.50 88 ALA A C 1
ATOM 615 O O . ALA A 1 88 ? -18.362 4.774 23.087 1.00 96.50 88 ALA A O 1
ATOM 616 N N . THR A 1 89 ? -20.106 3.402 22.914 1.00 95.69 89 THR A N 1
ATOM 617 C CA . THR A 1 89 ? -19.358 2.224 23.378 1.00 95.69 89 THR A CA 1
ATOM 618 C C . THR A 1 89 ? -18.301 1.847 22.327 1.00 95.69 89 THR A C 1
ATOM 620 O O . THR A 1 89 ? -18.608 1.939 21.135 1.00 95.69 89 THR A O 1
ATOM 623 N N . PRO A 1 90 ? -17.081 1.414 22.713 1.00 97.19 90 PRO A N 1
ATOM 624 C CA . PRO A 1 90 ? -16.126 0.846 21.764 1.00 97.19 90 PRO A CA 1
ATOM 625 C C . PRO A 1 90 ? -16.763 -0.273 20.934 1.00 97.19 90 PRO A C 1
ATOM 627 O O . PRO A 1 90 ? -17.607 -1.011 21.435 1.00 97.19 90 PRO A O 1
ATOM 630 N N . VAL A 1 91 ? -16.367 -0.414 19.674 1.00 96.06 91 VAL A N 1
ATOM 631 C CA . VAL A 1 91 ? -16.952 -1.400 18.754 1.00 96.06 91 VAL A CA 1
ATOM 632 C C . VAL A 1 91 ? -15.913 -2.415 18.319 1.00 96.06 91 VAL A C 1
ATOM 634 O O . VAL A 1 91 ? -14.718 -2.129 18.314 1.00 96.06 91 VAL A O 1
ATOM 637 N N . LEU A 1 92 ? -16.366 -3.602 17.930 1.00 96.19 92 LEU A N 1
ATOM 638 C CA . LEU A 1 92 ? -15.519 -4.532 17.199 1.00 96.19 92 LEU A CA 1
ATOM 639 C C . LEU A 1 92 ? -15.519 -4.135 15.726 1.00 96.19 92 LEU A C 1
ATOM 641 O O . LEU A 1 92 ? -16.585 -3.928 15.146 1.00 96.19 92 LEU A O 1
ATOM 645 N N . ALA A 1 93 ? -14.335 -3.984 15.144 1.00 96.50 93 ALA A N 1
ATOM 646 C CA . ALA A 1 93 ? -14.187 -3.686 13.728 1.00 96.50 93 ALA A CA 1
ATOM 647 C C . ALA A 1 93 ? -12.869 -4.235 13.184 1.00 96.50 93 ALA A C 1
ATOM 649 O O . ALA A 1 93 ? -11.897 -4.425 13.916 1.00 96.50 93 ALA A O 1
ATOM 650 N N . THR A 1 94 ? -12.833 -4.478 11.880 1.00 96.75 94 THR A N 1
ATOM 651 C CA . THR A 1 94 ? -11.594 -4.774 11.159 1.00 96.75 94 THR A CA 1
ATOM 652 C C . THR A 1 94 ? -10.850 -3.489 10.815 1.00 96.75 94 THR A C 1
ATOM 654 O O . THR A 1 94 ? -11.469 -2.440 10.628 1.00 96.75 94 THR A O 1
ATOM 657 N N . LEU A 1 95 ? -9.534 -3.577 10.622 1.00 96.12 95 LEU A N 1
ATOM 658 C CA . LEU A 1 95 ? -8.811 -2.524 9.910 1.00 96.12 95 LEU A CA 1
ATOM 659 C C . LEU A 1 95 ? -9.123 -2.601 8.411 1.00 96.12 95 LEU A C 1
ATOM 661 O O . LEU A 1 95 ? -9.331 -3.683 7.854 1.00 96.12 95 LEU A O 1
ATOM 665 N N . THR A 1 96 ? -9.131 -1.443 7.760 1.00 95.19 96 THR A N 1
ATOM 666 C CA . THR A 1 96 ? -9.302 -1.306 6.311 1.00 95.19 96 THR A CA 1
ATOM 667 C C . THR A 1 96 ? -8.153 -0.491 5.745 1.00 95.19 96 THR A C 1
ATOM 669 O O . THR A 1 96 ? -7.780 0.533 6.317 1.00 95.19 96 THR A O 1
ATOM 672 N N . GLY A 1 97 ? -7.595 -0.947 4.628 1.00 95.69 97 GLY A N 1
ATOM 673 C CA . GLY A 1 97 ? -6.532 -0.238 3.929 1.00 95.69 97 GLY A CA 1
ATOM 674 C C . GLY A 1 97 ? -7.067 0.875 3.032 1.00 95.69 97 GLY A C 1
ATOM 675 O O . GLY A 1 97 ? -8.222 0.845 2.603 1.00 95.69 97 GLY A O 1
ATOM 676 N N . SER A 1 98 ? -6.210 1.847 2.725 1.00 94.94 98 SER A N 1
ATOM 677 C CA . SER A 1 98 ? -6.468 2.819 1.662 1.00 94.94 98 SER A CA 1
ATOM 678 C C . SER A 1 98 ? -6.240 2.162 0.304 1.00 94.94 98 SER A C 1
ATOM 680 O O . SER A 1 98 ? -5.163 1.618 0.046 1.00 94.94 98 SER A O 1
ATOM 682 N N . ALA A 1 99 ? -7.234 2.244 -0.582 1.00 90.94 99 ALA A N 1
ATOM 683 C CA . ALA A 1 99 ? -7.143 1.673 -1.922 1.00 90.94 99 ALA A CA 1
ATOM 684 C C . ALA A 1 99 ? -5.898 2.183 -2.671 1.00 90.94 99 ALA A C 1
ATOM 686 O O . ALA A 1 99 ? -5.642 3.388 -2.722 1.00 90.94 99 ALA A O 1
ATOM 687 N N . ASN A 1 100 ? -5.164 1.263 -3.303 1.00 89.94 100 ASN A N 1
ATOM 688 C CA . ASN A 1 100 ? -3.933 1.528 -4.063 1.00 89.94 100 ASN A CA 1
ATOM 689 C C . ASN A 1 100 ? -2.723 2.013 -3.231 1.00 89.94 100 ASN A C 1
ATOM 691 O O . ASN A 1 100 ? -1.731 2.444 -3.821 1.00 89.94 100 ASN A O 1
ATOM 695 N N . GLU A 1 101 ? -2.783 1.946 -1.896 1.00 94.38 101 GLU A N 1
ATOM 696 C CA . GLU A 1 101 ? -1.664 2.269 -0.995 1.00 94.38 101 GLU A CA 1
ATOM 697 C C . GLU A 1 101 ? -1.349 1.114 -0.043 1.00 94.38 101 GLU A C 1
ATOM 699 O O . GLU A 1 101 ? -0.272 0.522 -0.121 1.00 94.38 101 GLU A O 1
ATOM 704 N N . ILE A 1 102 ? -2.292 0.794 0.847 1.00 96.31 102 ILE A N 1
ATOM 705 C CA . ILE A 1 102 ? -2.108 -0.160 1.941 1.00 96.31 102 ILE A CA 1
ATOM 706 C C . ILE A 1 102 ? -3.072 -1.320 1.750 1.00 96.31 102 ILE A C 1
ATOM 708 O O . ILE A 1 102 ? -4.284 -1.115 1.696 1.00 96.31 102 ILE A O 1
ATOM 712 N N . ASP A 1 103 ? -2.529 -2.532 1.730 1.00 96.50 103 ASP A N 1
ATOM 713 C CA . ASP A 1 103 ? -3.315 -3.758 1.740 1.00 96.50 103 ASP A CA 1
ATOM 714 C C . ASP A 1 103 ? -3.478 -4.241 3.181 1.00 96.50 103 ASP A C 1
ATOM 716 O O . ASP A 1 103 ? -2.501 -4.438 3.910 1.00 96.50 103 ASP A O 1
ATOM 720 N N . ILE A 1 104 ? -4.730 -4.450 3.591 1.00 97.44 104 ILE A N 1
ATOM 721 C CA . ILE A 1 104 ? -5.069 -5.061 4.877 1.00 97.44 104 ILE A CA 1
ATOM 722 C C . ILE A 1 104 ? -5.759 -6.390 4.609 1.00 97.44 104 ILE A C 1
ATOM 724 O O . ILE A 1 104 ? -6.842 -6.431 4.028 1.00 97.44 104 ILE A O 1
ATOM 728 N N . THR A 1 105 ? -5.140 -7.477 5.066 1.00 96.75 105 THR A N 1
ATOM 729 C CA . THR A 1 105 ? -5.725 -8.820 5.011 1.00 96.75 105 THR A CA 1
ATOM 730 C C . THR A 1 105 ? -6.084 -9.275 6.418 1.00 96.75 105 THR A C 1
ATOM 732 O O . THR A 1 105 ? -5.211 -9.562 7.238 1.00 96.75 105 THR A O 1
ATOM 735 N N . ASN A 1 106 ? -7.384 -9.339 6.691 1.00 97.56 106 ASN A N 1
ATOM 736 C CA . ASN A 1 106 ? -7.938 -9.834 7.947 1.00 97.56 106 ASN A CA 1
ATOM 737 C C . ASN A 1 106 ? -8.059 -11.363 7.883 1.00 97.56 106 ASN A C 1
ATOM 739 O O . ASN A 1 106 ? -8.688 -11.894 6.968 1.00 97.56 106 ASN A O 1
ATOM 743 N N . ALA A 1 107 ? -7.474 -12.074 8.846 1.00 97.56 107 ALA A N 1
ATOM 744 C CA . ALA A 1 107 ? -7.474 -13.533 8.896 1.00 97.56 107 ALA A CA 1
ATOM 745 C C . ALA A 1 107 ? -7.758 -14.051 10.316 1.00 97.56 107 ALA A C 1
ATOM 747 O O . ALA A 1 107 ? -7.920 -13.293 11.277 1.00 97.56 107 ALA A O 1
ATOM 748 N N . THR A 1 108 ? -7.889 -15.369 10.461 1.00 96.38 108 THR A N 1
ATOM 749 C CA . THR A 1 108 ? -8.094 -15.991 11.773 1.00 96.38 108 THR A CA 1
ATOM 750 C C . THR A 1 108 ? -6.881 -15.733 12.665 1.00 96.38 108 THR A C 1
ATOM 752 O O . THR A 1 108 ? -5.786 -16.200 12.370 1.00 96.38 108 THR A O 1
ATOM 755 N N . GLY A 1 109 ? -7.076 -14.998 13.763 1.00 94.88 109 GLY A N 1
ATOM 756 C CA . GLY A 1 109 ? -6.020 -14.712 14.740 1.00 94.88 109 GLY A CA 1
ATOM 757 C C . GLY A 1 109 ? -4.905 -13.780 14.251 1.00 94.88 109 GLY A C 1
ATOM 758 O O . GLY A 1 109 ? -3.910 -13.625 14.955 1.00 94.88 109 GLY A O 1
ATOM 759 N N . SER A 1 110 ? -5.039 -13.159 13.075 1.00 96.62 110 SER A N 1
ATOM 760 C CA . SER A 1 110 ? -4.035 -12.238 12.544 1.00 96.62 110 SER A CA 1
ATOM 761 C C . SER A 1 110 ? -4.638 -11.157 11.649 1.00 96.62 110 SER A C 1
ATOM 763 O O . SER A 1 110 ? -5.713 -11.303 11.065 1.00 96.62 110 SER A O 1
ATOM 765 N N . ILE A 1 111 ? -3.908 -10.052 11.541 1.00 98.00 111 ILE A N 1
ATOM 766 C CA . ILE A 1 111 ? -4.118 -9.015 10.537 1.00 98.00 111 ILE A CA 1
ATOM 767 C C . ILE A 1 111 ? -2.757 -8.799 9.892 1.00 98.00 111 ILE A C 1
ATOM 769 O O . ILE A 1 111 ? -1.791 -8.465 10.580 1.00 98.00 111 ILE A O 1
ATOM 773 N N . THR A 1 112 ? -2.661 -9.018 8.586 1.00 97.44 112 THR A N 1
ATOM 774 C CA . THR A 1 112 ? -1.445 -8.716 7.830 1.00 97.44 112 THR A CA 1
ATOM 775 C C . THR A 1 112 ? -1.599 -7.350 7.185 1.00 97.44 112 THR A C 1
ATOM 777 O O . THR A 1 112 ? -2.585 -7.090 6.496 1.00 97.44 112 THR A O 1
ATOM 780 N N . ILE A 1 113 ? -0.612 -6.489 7.421 1.00 97.38 113 ILE A N 1
ATOM 781 C CA . ILE A 1 113 ? -0.524 -5.150 6.845 1.00 97.38 113 ILE A CA 1
ATOM 782 C C . ILE A 1 113 ? 0.622 -5.159 5.842 1.00 97.38 113 ILE A C 1
ATOM 784 O O . ILE A 1 113 ? 1.754 -5.488 6.199 1.00 97.38 113 ILE A O 1
ATOM 788 N N . GLY A 1 114 ? 0.319 -4.813 4.597 1.00 96.00 114 GLY A N 1
ATOM 789 C CA . GLY A 1 114 ? 1.286 -4.703 3.515 1.00 96.00 114 GLY A CA 1
ATOM 790 C C . GLY A 1 114 ? 1.099 -3.417 2.720 1.00 96.00 114 GLY A C 1
ATOM 791 O O . GLY A 1 114 ? 0.195 -2.622 2.976 1.00 96.00 114 GLY A O 1
ATOM 792 N N . ILE A 1 115 ? 1.966 -3.227 1.734 1.00 95.00 115 ILE A N 1
ATOM 793 C CA . ILE A 1 115 ? 1.759 -2.230 0.685 1.00 95.00 115 ILE A CA 1
ATOM 794 C C . ILE A 1 115 ? 1.157 -2.914 -0.534 1.00 95.00 115 ILE A C 1
ATOM 796 O O . ILE A 1 115 ? 1.456 -4.082 -0.800 1.00 95.00 115 ILE A O 1
ATOM 800 N N . VAL A 1 116 ? 0.384 -2.158 -1.303 1.00 94.44 116 VAL A N 1
ATOM 801 C CA . VAL A 1 116 ? -0.009 -2.592 -2.643 1.00 94.44 116 VAL A CA 1
ATOM 802 C C . VAL A 1 116 ? 1.252 -2.834 -3.470 1.00 94.44 116 VAL A C 1
ATOM 804 O O . VAL A 1 116 ? 2.183 -2.025 -3.452 1.00 94.44 116 VAL A O 1
ATOM 807 N N . ASN A 1 117 ? 1.299 -3.955 -4.191 1.00 92.75 117 ASN A N 1
ATOM 808 C CA . ASN A 1 117 ? 2.434 -4.323 -5.031 1.00 92.75 117 ASN A CA 1
ATOM 809 C C . ASN A 1 117 ? 2.017 -4.436 -6.512 1.00 92.75 117 ASN A C 1
ATOM 811 O O . ASN A 1 117 ? 1.344 -5.404 -6.871 1.00 92.75 117 ASN A O 1
ATOM 815 N N . PRO A 1 118 ? 2.426 -3.496 -7.386 1.00 93.38 118 PRO A N 1
ATOM 816 C CA . PRO A 1 118 ? 3.305 -2.360 -7.108 1.00 93.38 118 PRO A CA 1
ATOM 817 C C . PRO A 1 118 ? 2.556 -1.164 -6.506 1.00 93.38 118 PRO A C 1
ATOM 819 O O . PRO A 1 118 ? 1.409 -0.887 -6.859 1.00 93.38 118 PRO A O 1
ATOM 822 N N . LEU A 1 119 ? 3.245 -0.379 -5.676 1.00 93.88 119 LEU A N 1
ATOM 823 C CA . LEU A 1 119 ? 2.728 0.913 -5.233 1.00 93.88 119 LEU A CA 1
ATOM 824 C C . LEU A 1 119 ? 2.694 1.869 -6.435 1.00 93.88 119 LEU A C 1
ATOM 826 O O . LEU A 1 119 ? 3.675 1.987 -7.178 1.00 93.88 119 LEU A O 1
ATOM 830 N N . THR A 1 120 ? 1.569 2.547 -6.651 1.00 92.44 120 THR A N 1
ATOM 831 C CA . THR A 1 120 ? 1.401 3.432 -7.815 1.00 92.44 120 THR A CA 1
ATOM 832 C C . THR A 1 120 ? 2.231 4.714 -7.694 1.00 92.44 120 THR A C 1
ATOM 834 O O . THR A 1 120 ? 2.533 5.180 -6.593 1.00 92.44 120 THR A O 1
ATOM 837 N N . VAL A 1 121 ? 2.570 5.334 -8.831 1.00 92.50 121 VAL A N 1
ATOM 838 C CA . VAL A 1 121 ? 3.406 6.553 -8.855 1.00 92.50 121 VAL A CA 1
ATOM 839 C C . VAL A 1 121 ? 2.776 7.747 -8.157 1.00 92.50 121 VAL A C 1
ATOM 841 O O . VAL A 1 121 ? 3.468 8.497 -7.476 1.00 92.50 121 VAL A O 1
ATOM 844 N N . SER A 1 122 ? 1.449 7.881 -8.248 1.00 91.25 122 SER A N 1
ATOM 845 C CA . SER A 1 122 ? 0.708 8.948 -7.563 1.00 91.25 122 SER A CA 1
ATOM 846 C C . SER A 1 122 ? 0.856 8.891 -6.038 1.00 91.25 122 SER A C 1
ATOM 848 O O . SER A 1 122 ? 0.602 9.880 -5.356 1.00 91.25 122 SER A O 1
ATOM 850 N N . LYS A 1 123 ? 1.286 7.736 -5.514 1.00 92.19 123 LYS A N 1
ATOM 851 C CA . LYS A 1 123 ? 1.488 7.444 -4.095 1.00 92.19 123 LYS A CA 1
ATOM 852 C C . LYS A 1 123 ? 2.968 7.264 -3.732 1.00 92.19 123 LYS A C 1
ATOM 854 O O . LYS A 1 123 ? 3.282 6.713 -2.686 1.00 92.19 123 LYS A O 1
ATOM 859 N N . GLY A 1 124 ? 3.881 7.713 -4.599 1.00 89.88 124 GLY A N 1
ATOM 860 C CA . GLY A 1 124 ? 5.330 7.656 -4.379 1.00 89.88 124 GLY A CA 1
ATOM 861 C C . GLY A 1 124 ? 5.990 6.321 -4.733 1.00 89.88 124 GLY A C 1
ATOM 862 O O . GLY A 1 124 ? 7.198 6.179 -4.560 1.00 89.88 124 GLY A O 1
ATOM 863 N N . GLY A 1 125 ? 5.230 5.350 -5.243 1.00 92.06 125 GLY A N 1
ATOM 864 C CA . GLY A 1 125 ? 5.791 4.120 -5.789 1.00 92.06 125 GLY A CA 1
ATOM 865 C C . GLY A 1 125 ? 6.310 4.289 -7.217 1.00 92.06 125 GLY A C 1
ATOM 866 O O . GLY A 1 125 ? 6.316 5.376 -7.790 1.00 92.06 125 GLY A O 1
ATOM 867 N N . THR A 1 126 ? 6.737 3.188 -7.825 1.00 92.44 126 THR A N 1
ATOM 868 C CA . THR A 1 126 ? 7.224 3.169 -9.214 1.00 92.44 126 THR A CA 1
ATOM 869 C C . THR A 1 126 ? 6.150 2.720 -10.201 1.00 92.44 126 THR A C 1
ATOM 871 O O . THR A 1 126 ? 6.345 2.804 -11.410 1.00 92.44 126 THR A O 1
ATOM 874 N N . GLY A 1 127 ? 5.014 2.216 -9.709 1.00 93.12 127 GLY A N 1
ATOM 875 C CA . GLY A 1 127 ? 3.970 1.602 -10.527 1.00 93.12 127 GLY A CA 1
ATOM 876 C C . GLY A 1 127 ? 4.412 0.339 -11.277 1.00 93.12 127 GLY A C 1
ATOM 877 O O . GLY A 1 127 ? 3.652 -0.147 -12.107 1.00 93.12 127 GLY A O 1
ATOM 878 N N . ALA A 1 128 ? 5.607 -0.197 -11.007 1.00 92.88 128 ALA A N 1
ATOM 879 C CA . ALA A 1 128 ? 6.157 -1.385 -11.657 1.00 92.88 128 ALA A CA 1
ATOM 880 C C . ALA A 1 128 ? 6.725 -2.362 -10.617 1.00 92.88 128 ALA A C 1
ATOM 882 O O . ALA A 1 128 ? 7.318 -1.944 -9.624 1.00 92.88 128 ALA A O 1
ATOM 883 N N . THR A 1 129 ? 6.554 -3.666 -10.851 1.00 91.69 129 THR A N 1
ATOM 884 C CA . THR A 1 129 ? 7.022 -4.740 -9.952 1.00 91.69 129 THR A CA 1
ATOM 885 C C . THR A 1 129 ? 8.511 -5.037 -10.099 1.00 91.69 129 THR A C 1
ATOM 887 O O . THR A 1 129 ? 9.154 -5.497 -9.160 1.00 91.69 129 THR A O 1
ATOM 890 N N . THR A 1 130 ? 9.069 -4.779 -11.279 1.00 90.06 130 THR A N 1
ATOM 891 C CA . THR A 1 130 ? 10.488 -4.953 -11.586 1.00 90.06 130 THR A CA 1
ATOM 892 C C . THR A 1 130 ? 10.978 -3.772 -12.398 1.00 90.06 130 THR A C 1
ATOM 894 O O . THR A 1 130 ? 10.260 -3.259 -13.256 1.00 90.06 130 THR A O 1
ATOM 897 N N . LEU A 1 131 ? 12.222 -3.377 -12.162 1.00 89.69 131 LEU A N 1
ATOM 898 C CA . LEU A 1 131 ? 12.880 -2.283 -12.860 1.00 89.69 131 LEU A CA 1
ATOM 899 C C . LEU A 1 131 ? 14.201 -2.809 -13.415 1.00 89.69 131 LEU A C 1
ATOM 901 O O . LEU A 1 131 ? 14.964 -3.447 -12.692 1.00 89.69 131 LEU A O 1
ATOM 905 N N . THR A 1 132 ? 14.474 -2.544 -14.688 1.00 87.88 132 THR A N 1
ATOM 906 C CA . THR A 1 132 ? 15.727 -2.932 -15.346 1.00 87.88 132 THR A CA 1
ATOM 907 C C . THR A 1 132 ? 16.252 -1.776 -16.180 1.00 87.88 132 THR A C 1
ATOM 909 O O . THR A 1 132 ? 15.482 -1.138 -16.896 1.00 87.88 132 THR A O 1
ATOM 912 N N . GLY A 1 133 ? 17.564 -1.547 -16.135 1.00 86.75 133 GLY A N 1
ATOM 913 C CA . GLY A 1 133 ? 18.207 -0.462 -16.874 1.00 86.75 133 GLY A CA 1
ATOM 914 C C . GLY A 1 133 ? 17.975 0.913 -16.246 1.00 86.75 133 GLY A C 1
ATOM 915 O O . GLY A 1 133 ? 17.738 1.041 -15.045 1.00 86.75 133 GLY A O 1
ATOM 916 N N . MET A 1 134 ? 18.082 1.954 -17.069 1.00 89.06 134 MET A N 1
ATOM 917 C CA . MET A 1 134 ? 17.780 3.329 -16.666 1.00 89.06 134 MET A CA 1
ATOM 918 C C . MET A 1 134 ? 16.269 3.558 -16.669 1.00 89.06 134 MET A C 1
ATOM 920 O O . MET A 1 134 ? 15.550 2.907 -17.417 1.00 89.06 134 MET A O 1
ATOM 924 N N . LEU A 1 135 ? 15.769 4.485 -15.856 1.00 90.69 135 LEU A N 1
ATOM 925 C CA . LEU A 1 135 ? 14.333 4.674 -15.641 1.00 90.69 135 LEU A CA 1
ATOM 926 C C . LEU A 1 135 ? 13.915 6.099 -15.973 1.00 90.69 135 LEU A C 1
ATOM 928 O O . LEU A 1 135 ? 14.595 7.051 -15.594 1.00 90.69 135 LEU A O 1
ATOM 932 N N . LYS A 1 136 ? 12.760 6.243 -16.624 1.00 88.62 136 LYS A N 1
ATOM 933 C CA . LYS A 1 136 ? 12.125 7.534 -16.881 1.00 88.62 136 LYS A CA 1
ATOM 934 C C . LYS A 1 136 ? 10.764 7.603 -16.203 1.00 88.62 136 LYS A C 1
ATOM 936 O O . LYS A 1 136 ? 9.893 6.762 -16.428 1.00 88.62 136 LYS A O 1
ATOM 941 N N . GLY A 1 137 ? 10.593 8.646 -15.396 1.00 89.62 137 GLY A N 1
ATOM 942 C CA . GLY A 1 137 ? 9.289 9.042 -14.883 1.00 89.62 137 GLY A CA 1
ATOM 943 C C . GLY A 1 137 ? 8.453 9.707 -15.978 1.00 89.62 137 GLY A C 1
ATOM 944 O O . GLY A 1 137 ? 8.971 10.453 -16.808 1.00 89.62 137 GLY A O 1
ATOM 945 N N . ASN A 1 138 ? 7.150 9.448 -15.971 1.00 82.81 138 ASN A N 1
ATOM 946 C CA . ASN A 1 138 ? 6.176 10.027 -16.907 1.00 82.81 138 ASN A CA 1
ATOM 947 C C . ASN A 1 138 ? 4.982 10.662 -16.164 1.00 82.81 138 ASN A C 1
ATOM 949 O O . ASN A 1 138 ? 3.877 10.706 -16.697 1.00 82.81 138 ASN A O 1
ATOM 953 N N . THR A 1 139 ? 5.234 11.106 -14.922 1.00 75.94 139 THR A N 1
ATOM 954 C CA . THR A 1 139 ? 4.360 11.866 -14.002 1.00 75.94 139 THR A CA 1
ATOM 955 C C . THR A 1 139 ? 3.008 11.255 -13.611 1.00 75.94 139 THR A C 1
ATOM 957 O O . THR A 1 139 ? 2.448 11.688 -12.607 1.00 75.94 139 THR A O 1
ATOM 960 N N . ALA A 1 140 ? 2.496 10.244 -14.317 1.00 83.00 140 ALA A N 1
ATOM 961 C CA . ALA A 1 140 ? 1.184 9.651 -14.036 1.00 83.00 140 ALA A CA 1
ATOM 962 C C . ALA A 1 140 ? 1.115 8.124 -14.196 1.00 83.00 140 ALA A C 1
ATOM 964 O O . ALA A 1 140 ? 0.273 7.486 -13.569 1.00 83.00 140 ALA A O 1
ATOM 965 N N . SER A 1 141 ? 1.982 7.528 -15.013 1.00 90.81 141 SER A N 1
ATOM 966 C CA . SER A 1 141 ? 2.020 6.080 -15.247 1.00 90.81 141 SER A CA 1
ATOM 967 C C . SER A 1 141 ? 3.213 5.441 -14.546 1.00 90.81 141 SER A C 1
ATOM 969 O O . SER A 1 141 ? 4.066 6.121 -13.978 1.00 90.81 141 SER A O 1
ATOM 971 N N . ALA A 1 142 ? 3.280 4.111 -14.586 1.00 93.56 142 ALA A N 1
ATOM 972 C CA . ALA A 1 142 ? 4.449 3.380 -14.121 1.00 93.56 142 ALA A CA 1
ATOM 973 C C . ALA A 1 142 ? 5.735 3.927 -14.760 1.00 93.56 142 ALA A C 1
ATOM 975 O O . ALA A 1 142 ? 5.737 4.328 -15.931 1.00 93.56 142 ALA A O 1
ATOM 976 N N . PHE A 1 143 ? 6.829 3.925 -13.999 1.00 92.25 143 PHE A N 1
ATOM 977 C CA . PHE A 1 143 ? 8.147 4.229 -14.539 1.00 92.25 143 PHE A CA 1
ATOM 978 C C . PHE A 1 143 ? 8.452 3.264 -15.682 1.00 92.25 143 PHE A C 1
ATOM 980 O O . PHE A 1 143 ? 8.248 2.056 -15.570 1.00 92.25 143 PHE A O 1
ATOM 987 N N . THR A 1 144 ? 8.961 3.805 -16.780 1.00 89.31 144 THR A N 1
ATOM 988 C CA . THR A 1 144 ? 9.353 3.015 -17.946 1.00 89.31 144 THR A CA 1
ATOM 989 C C . THR A 1 144 ? 10.865 2.920 -18.010 1.00 89.31 144 THR A C 1
ATOM 991 O O . THR A 1 144 ? 11.560 3.902 -17.734 1.00 89.31 144 THR A O 1
ATOM 994 N N . ALA A 1 145 ? 11.382 1.762 -18.411 1.00 90.19 145 ALA A N 1
ATOM 995 C CA . ALA A 1 145 ? 12.798 1.630 -18.704 1.00 90.19 145 ALA A CA 1
ATOM 996 C C . ALA A 1 145 ? 13.166 2.473 -19.935 1.00 90.19 145 ALA A C 1
ATOM 998 O O . ALA A 1 145 ? 12.465 2.467 -20.946 1.00 90.19 145 ALA A O 1
ATOM 999 N N . ILE A 1 146 ? 14.283 3.182 -19.845 1.00 89.12 146 ILE A N 1
ATOM 1000 C CA . ILE A 1 146 ? 15.004 3.714 -20.991 1.00 89.12 146 ILE A CA 1
ATOM 1001 C C . ILE A 1 146 ? 15.904 2.599 -21.508 1.00 89.12 146 ILE A C 1
ATOM 1003 O O . ILE A 1 146 ? 16.793 2.120 -20.800 1.00 89.12 146 ILE A O 1
ATOM 1007 N N . THR A 1 147 ? 15.662 2.187 -22.748 1.00 84.00 147 THR A N 1
ATOM 1008 C CA . THR A 1 147 ? 16.400 1.112 -23.409 1.00 84.00 147 THR A CA 1
ATOM 1009 C C . THR A 1 147 ? 17.291 1.677 -24.507 1.00 84.00 147 THR A C 1
ATOM 1011 O O . THR A 1 147 ? 16.825 2.427 -25.361 1.00 84.00 147 THR A O 1
ATOM 1014 N N . GLY A 1 148 ? 18.561 1.279 -24.505 1.00 90.06 148 GLY A N 1
ATOM 1015 C CA . GLY A 1 148 ? 19.506 1.496 -25.599 1.00 90.06 148 GLY A CA 1
ATOM 1016 C C . GLY A 1 148 ? 20.054 0.165 -26.112 1.00 90.06 148 GLY A C 1
ATOM 1017 O O . GLY A 1 148 ? 19.835 -0.879 -25.497 1.00 90.06 148 GLY A O 1
ATOM 1018 N N . THR A 1 149 ? 20.773 0.198 -27.232 1.00 93.12 149 THR A N 1
ATOM 1019 C CA . THR A 1 149 ? 21.557 -0.964 -27.687 1.00 93.12 149 THR A CA 1
ATOM 1020 C C . THR A 1 149 ? 22.898 -0.973 -26.951 1.00 93.12 149 THR A C 1
ATOM 1022 O O . THR A 1 149 ? 23.457 0.093 -26.696 1.00 93.12 149 THR A O 1
ATOM 1025 N N . ALA A 1 150 ? 23.402 -2.152 -26.574 1.00 93.69 150 ALA A N 1
ATOM 1026 C CA . ALA A 1 150 ? 24.733 -2.269 -25.976 1.00 93.69 150 ALA A CA 1
ATOM 1027 C C . ALA A 1 150 ? 25.804 -1.670 -26.908 1.00 93.69 150 ALA A C 1
ATOM 1029 O O . ALA A 1 150 ? 25.646 -1.685 -28.127 1.00 93.69 150 ALA A O 1
ATOM 1030 N N . ASP A 1 151 ? 26.866 -1.114 -26.322 1.00 93.62 151 ASP A N 1
ATOM 1031 C CA . ASP A 1 151 ? 27.994 -0.471 -27.020 1.00 93.62 151 ASP A CA 1
ATOM 1032 C C . ASP A 1 151 ? 27.663 0.804 -27.821 1.00 93.62 151 ASP A C 1
ATOM 1034 O O . ASP A 1 151 ? 28.543 1.383 -28.457 1.00 93.62 151 ASP A O 1
ATOM 1038 N N . TYR A 1 152 ? 26.418 1.286 -27.781 1.00 95.69 152 TYR A N 1
ATOM 1039 C CA . TYR A 1 152 ? 26.022 2.530 -28.444 1.00 95.69 152 TYR A CA 1
ATOM 1040 C C . TYR A 1 152 ? 26.298 3.743 -27.549 1.00 95.69 152 TYR A C 1
ATOM 1042 O O . TYR A 1 152 ? 26.248 3.664 -26.320 1.00 95.69 152 TYR A O 1
ATOM 1050 N N . ALA A 1 153 ? 26.552 4.895 -28.171 1.00 93.50 153 ALA A N 1
ATOM 1051 C CA . ALA A 1 153 ?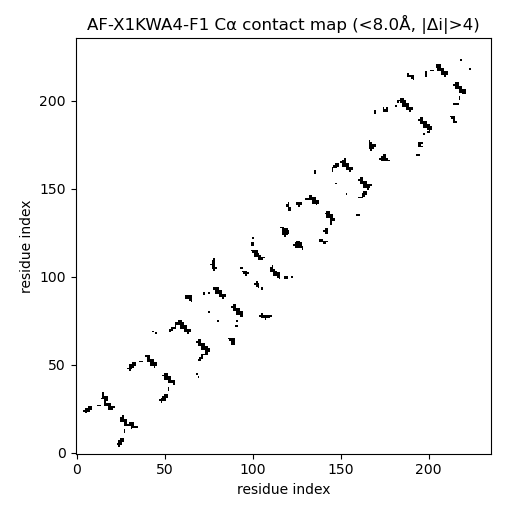 26.741 6.152 -27.459 1.00 93.50 153 ALA A CA 1
ATOM 1052 C C . ALA A 1 153 ? 25.405 6.651 -26.893 1.00 93.50 153 ALA A C 1
ATOM 1054 O O . ALA A 1 153 ? 24.386 6.644 -27.587 1.00 93.50 153 ALA A O 1
ATOM 1055 N N . THR A 1 154 ? 25.400 7.114 -25.643 1.00 95.00 154 THR A N 1
ATOM 1056 C CA . THR A 1 154 ? 24.211 7.698 -25.013 1.00 95.00 154 THR A CA 1
ATOM 1057 C C . THR A 1 154 ? 24.139 9.206 -25.246 1.00 95.00 154 THR A C 1
ATOM 1059 O O . THR A 1 154 ? 25.155 9.902 -25.244 1.00 95.00 154 THR A O 1
ATOM 1062 N N . TYR A 1 155 ? 22.929 9.733 -25.440 1.00 94.12 155 TYR A N 1
ATOM 1063 C CA . TYR A 1 155 ? 22.696 11.171 -25.608 1.00 94.12 155 TYR A CA 1
ATOM 1064 C C . TYR A 1 155 ? 21.336 11.594 -25.041 1.00 94.12 155 TYR A C 1
ATOM 1066 O O . TYR A 1 155 ? 20.428 10.779 -24.896 1.00 94.12 155 TYR A O 1
ATOM 1074 N N . TRP A 1 156 ? 21.178 12.884 -24.741 1.00 93.44 156 TRP A N 1
ATOM 1075 C CA . TRP A 1 156 ? 19.884 13.465 -24.374 1.00 93.44 156 TRP A CA 1
ATOM 1076 C C . TRP A 1 156 ? 19.078 13.774 -25.636 1.00 93.44 156 TRP A C 1
ATOM 1078 O O . TRP A 1 156 ? 19.473 14.630 -26.428 1.00 93.44 156 TRP A O 1
ATOM 1088 N N . GLN A 1 157 ? 17.959 13.079 -25.841 1.00 91.56 157 GLN A N 1
ATOM 1089 C CA . GLN A 1 157 ? 17.055 13.361 -26.968 1.00 91.56 157 GLN A CA 1
ATOM 1090 C C . GLN A 1 157 ? 16.159 14.581 -26.699 1.00 91.56 157 GLN A C 1
ATOM 1092 O O . GLN A 1 157 ? 15.695 15.230 -27.631 1.00 91.56 157 GLN A O 1
ATOM 1097 N N . ASP A 1 158 ? 15.935 14.887 -25.422 1.00 91.88 158 ASP A N 1
ATOM 1098 C CA . ASP A 1 158 ? 15.205 16.040 -24.908 1.00 91.88 158 ASP A CA 1
ATOM 1099 C C . ASP A 1 158 ? 15.657 16.309 -23.460 1.00 91.88 158 ASP A C 1
ATOM 1101 O O . ASP A 1 158 ? 16.530 15.613 -22.938 1.00 91.88 158 ASP A O 1
ATOM 1105 N N . ALA A 1 159 ? 15.069 17.308 -22.797 1.00 90.44 159 ALA A N 1
ATOM 1106 C CA . ALA A 1 159 ? 15.461 17.715 -21.445 1.00 90.44 159 ALA A CA 1
ATOM 1107 C C . ALA A 1 159 ? 15.347 16.604 -20.381 1.00 90.44 159 ALA A C 1
ATOM 1109 O O . ALA A 1 159 ? 15.961 16.721 -19.326 1.00 90.44 159 ALA A O 1
ATOM 1110 N N . ASN A 1 160 ? 14.558 15.552 -20.631 1.00 86.62 160 ASN A N 1
ATOM 1111 C CA . ASN A 1 160 ? 14.192 14.553 -19.625 1.00 86.62 160 ASN A CA 1
ATOM 1112 C C . ASN A 1 160 ? 14.382 13.103 -20.098 1.00 86.62 160 ASN A C 1
ATOM 1114 O O . ASN A 1 160 ? 13.927 12.177 -19.423 1.00 86.62 160 ASN A O 1
ATOM 1118 N N . THR A 1 161 ? 15.007 12.881 -21.254 1.00 90.06 161 THR A N 1
ATOM 1119 C CA . THR A 1 161 ? 15.115 11.544 -21.847 1.00 90.06 161 THR A CA 1
ATOM 1120 C C . THR A 1 161 ? 16.501 11.291 -22.394 1.00 90.06 161 THR A C 1
ATOM 1122 O O . THR A 1 161 ? 17.004 12.035 -23.236 1.00 90.06 161 THR A O 1
ATOM 1125 N N . ILE A 1 162 ? 17.079 10.185 -21.946 1.00 92.62 162 ILE A N 1
ATOM 1126 C CA . ILE A 1 162 ? 18.315 9.638 -22.488 1.00 92.62 162 ILE A CA 1
ATOM 1127 C C . ILE A 1 162 ? 17.942 8.611 -23.557 1.00 92.62 162 ILE A C 1
ATOM 1129 O O . ILE A 1 162 ? 16.983 7.862 -23.395 1.00 92.62 162 ILE A O 1
ATOM 1133 N N . ALA A 1 163 ? 18.690 8.597 -24.649 1.00 93.44 163 ALA A N 1
ATOM 1134 C CA . ALA A 1 163 ? 18.575 7.655 -25.751 1.00 93.44 163 ALA A CA 1
ATOM 1135 C C . ALA A 1 163 ? 19.962 7.092 -26.094 1.00 93.44 163 ALA A C 1
ATOM 1137 O O . ALA A 1 163 ? 20.963 7.468 -25.476 1.00 93.44 163 ALA A O 1
ATOM 1138 N N . ALA A 1 164 ? 20.022 6.195 -27.078 1.00 95.25 164 ALA A N 1
ATOM 1139 C CA . ALA A 1 164 ? 21.269 5.640 -27.587 1.00 95.25 164 ALA A CA 1
ATOM 1140 C C . ALA A 1 164 ? 21.322 5.708 -29.116 1.00 95.25 164 ALA A C 1
ATOM 1142 O O . ALA A 1 164 ? 20.310 5.518 -29.790 1.00 95.25 164 ALA A O 1
ATOM 1143 N N . GLU A 1 165 ? 22.512 5.941 -29.659 1.00 95.56 165 GLU A N 1
ATOM 1144 C CA . GLU A 1 165 ? 22.791 5.939 -31.093 1.00 95.56 165 GLU A CA 1
ATOM 1145 C C . GLU A 1 165 ? 24.109 5.225 -31.400 1.00 95.56 165 GLU A C 1
ATOM 1147 O O . GLU A 1 165 ? 25.049 5.256 -30.607 1.00 95.56 165 GLU A O 1
ATOM 1152 N N . GLN A 1 166 ? 24.187 4.573 -32.560 1.00 95.19 166 GLN A N 1
ATOM 1153 C CA . GLN A 1 166 ? 25.350 3.759 -32.923 1.00 95.19 166 GLN A CA 1
ATOM 1154 C C . GLN A 1 166 ? 26.623 4.599 -33.088 1.00 95.19 166 GLN A C 1
ATOM 1156 O O . GLN A 1 166 ? 27.696 4.201 -32.643 1.00 95.19 166 GLN A O 1
ATOM 1161 N N . TYR A 1 167 ? 26.489 5.773 -33.707 1.00 93.25 167 TYR A N 1
ATOM 1162 C CA . TYR A 1 167 ? 27.558 6.745 -33.907 1.00 93.25 167 TYR A CA 1
ATOM 1163 C C . TYR A 1 167 ? 27.024 8.124 -33.548 1.00 93.25 167 TYR A C 1
ATOM 1165 O O . TYR A 1 167 ? 25.901 8.455 -33.923 1.00 93.25 167 TYR A O 1
ATOM 1173 N N . LEU A 1 168 ? 27.830 8.938 -32.865 1.00 93.44 168 LEU A N 1
ATOM 1174 C CA . LEU A 1 168 ? 27.438 10.298 -32.503 1.00 93.44 168 LEU A CA 1
ATOM 1175 C C . LEU A 1 168 ? 27.083 11.096 -33.768 1.00 93.44 168 LEU A C 1
ATOM 1177 O O . LEU A 1 168 ? 27.898 11.202 -34.693 1.00 93.44 168 LEU A O 1
ATOM 1181 N N . ALA A 1 169 ? 25.871 11.647 -33.820 1.00 92.69 169 ALA A N 1
ATOM 1182 C CA . ALA A 1 169 ? 25.424 12.413 -34.979 1.00 92.69 169 ALA A 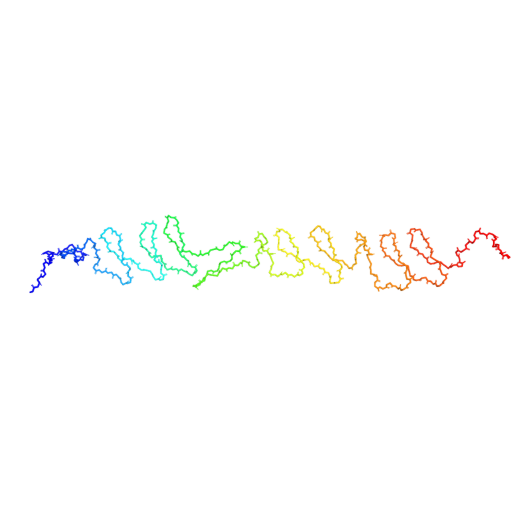CA 1
ATOM 1183 C C . ALA A 1 169 ? 26.216 13.718 -35.164 1.00 92.69 169 ALA A C 1
ATOM 1185 O O . ALA A 1 169 ? 26.696 14.329 -34.206 1.00 92.69 169 ALA A O 1
ATOM 1186 N N . ILE A 1 170 ? 26.260 14.210 -36.406 1.00 90.94 170 ILE A N 1
ATOM 1187 C CA . ILE A 1 170 ? 26.934 15.469 -36.767 1.00 90.94 170 ILE A CA 1
ATOM 1188 C C . ILE A 1 170 ? 26.363 16.686 -36.028 1.00 90.94 170 ILE A C 1
ATOM 1190 O O . ILE A 1 170 ? 27.102 17.592 -35.655 1.00 90.94 170 ILE A O 1
ATOM 1194 N N . SER A 1 171 ? 25.060 16.680 -35.724 1.00 91.50 171 SER A N 1
ATOM 1195 C CA . SER A 1 171 ? 24.401 17.741 -34.952 1.00 91.50 171 SER A CA 1
ATOM 1196 C C . SER A 1 171 ? 24.881 17.811 -33.500 1.00 91.50 171 SER A C 1
ATOM 1198 O O . SER A 1 171 ? 24.622 18.793 -32.813 1.00 91.50 171 SER A O 1
ATOM 1200 N N . ARG A 1 172 ? 25.552 16.757 -33.023 1.00 93.19 172 ARG A N 1
ATOM 1201 C CA . ARG A 1 172 ? 26.173 16.654 -31.698 1.00 93.19 172 ARG A CA 1
ATOM 1202 C C . ARG A 1 172 ? 27.705 16.647 -31.784 1.00 93.19 172 ARG A C 1
ATOM 1204 O O . ARG A 1 172 ? 28.366 16.223 -30.844 1.00 93.19 172 ARG A O 1
ATOM 1211 N N . GLY A 1 173 ? 28.273 17.103 -32.904 1.00 89.44 173 GLY A N 1
ATOM 1212 C CA . GLY A 1 173 ? 29.722 17.185 -33.113 1.00 89.44 173 GLY A CA 1
ATOM 1213 C C . GLY A 1 173 ? 30.403 15.850 -33.433 1.00 89.44 173 GLY A C 1
ATOM 1214 O O . GLY A 1 173 ? 31.629 15.785 -33.430 1.00 89.44 173 GLY A O 1
ATOM 1215 N N . GLY A 1 174 ? 29.637 14.788 -33.696 1.00 92.00 174 GLY A N 1
ATOM 1216 C CA . GLY A 1 174 ? 30.180 13.496 -34.106 1.00 92.00 174 GLY A CA 1
ATOM 1217 C C . GLY A 1 174 ? 30.415 13.374 -35.612 1.00 92.00 174 GLY A C 1
ATOM 1218 O O . GLY A 1 174 ? 30.165 14.294 -36.389 1.00 92.00 174 GLY A O 1
ATOM 1219 N N . THR A 1 175 ? 30.890 12.205 -36.041 1.00 91.31 175 THR A N 1
ATOM 1220 C CA . THR A 1 175 ? 31.175 11.911 -37.456 1.00 91.31 175 THR A CA 1
ATOM 1221 C C . THR A 1 175 ? 29.967 11.352 -38.207 1.00 91.31 175 THR A C 1
ATOM 1223 O O . THR A 1 175 ? 29.951 11.382 -39.438 1.00 91.31 175 THR A O 1
ATOM 1226 N N . GLY A 1 176 ? 28.962 10.840 -37.482 1.00 89.31 176 GLY A N 1
ATOM 1227 C CA . GLY A 1 176 ? 27.784 10.164 -38.033 1.00 89.31 176 GLY A CA 1
ATOM 1228 C C . GLY A 1 176 ? 28.081 8.862 -38.789 1.00 89.31 176 GLY A C 1
ATOM 1229 O O . GLY A 1 176 ? 27.226 8.412 -39.546 1.00 89.31 176 GLY A O 1
ATOM 1230 N N . GLN A 1 177 ? 29.281 8.287 -38.647 1.00 91.69 177 GLN A N 1
ATOM 1231 C CA . GLN A 1 177 ? 29.749 7.141 -39.437 1.00 91.69 177 GLN A CA 1
ATOM 1232 C C . GLN A 1 177 ? 30.571 6.156 -38.601 1.00 91.69 177 GLN A C 1
ATOM 1234 O O . GLN A 1 177 ? 31.117 6.516 -37.556 1.00 91.69 177 GLN A O 1
ATOM 1239 N N . ASN A 1 178 ? 30.733 4.933 -39.116 1.00 92.44 178 ASN A N 1
ATOM 1240 C CA . ASN A 1 178 ? 31.687 3.963 -38.585 1.00 92.44 178 ASN A CA 1
ATOM 1241 C C . ASN A 1 178 ? 33.102 4.228 -39.111 1.00 92.44 178 ASN A C 1
ATOM 1243 O O . ASN A 1 178 ? 33.329 4.195 -40.318 1.00 92.44 178 ASN A O 1
ATOM 1247 N N . TRP A 1 179 ? 34.064 4.420 -38.211 1.00 91.44 179 TRP A N 1
ATOM 1248 C CA . TRP A 1 179 ? 35.465 4.671 -38.566 1.00 91.44 179 TRP A CA 1
ATOM 1249 C C . TRP A 1 179 ? 36.388 3.472 -38.319 1.00 91.44 179 TRP A C 1
ATOM 1251 O O . TRP A 1 179 ? 37.580 3.556 -38.605 1.00 91.44 179 TRP A O 1
ATOM 1261 N N . SER A 1 180 ? 35.865 2.341 -37.833 1.00 90.94 180 SER A N 1
ATOM 1262 C CA . SER A 1 180 ? 36.691 1.184 -37.457 1.00 90.94 180 SER A CA 1
ATOM 1263 C C . SER A 1 180 ? 37.429 0.529 -38.630 1.00 90.94 180 SER A C 1
ATOM 1265 O O . SER A 1 180 ? 38.425 -0.155 -38.415 1.00 90.94 180 SER A O 1
ATOM 1267 N N . ALA A 1 181 ? 36.962 0.748 -39.863 1.00 91.25 181 ALA A N 1
ATOM 1268 C CA . ALA A 1 181 ? 37.536 0.185 -41.085 1.00 91.25 181 ALA A CA 1
ATOM 1269 C C . ALA A 1 181 ? 38.323 1.205 -41.935 1.00 91.25 181 ALA A C 1
ATOM 1271 O O . ALA A 1 181 ? 38.665 0.915 -43.081 1.00 91.25 181 ALA A O 1
ATOM 1272 N N . VAL A 1 182 ? 38.600 2.408 -41.419 1.00 92.75 182 VAL A N 1
ATOM 1273 C CA . VAL A 1 182 ? 39.371 3.418 -42.161 1.00 92.75 182 VAL A CA 1
ATOM 1274 C C . VAL A 1 182 ? 40.821 2.952 -42.325 1.00 92.75 182 VAL A C 1
ATOM 1276 O O . VAL A 1 182 ? 41.515 2.668 -41.351 1.00 92.75 182 VAL A O 1
ATOM 1279 N N . THR A 1 183 ? 41.290 2.874 -43.571 1.00 93.12 183 THR A N 1
ATOM 1280 C CA . THR A 1 183 ? 42.639 2.397 -43.907 1.00 93.12 183 THR A CA 1
ATOM 1281 C C . THR A 1 183 ? 43.721 3.427 -43.578 1.00 93.12 183 THR A C 1
ATOM 1283 O O . THR A 1 183 ? 43.494 4.634 -43.676 1.00 93.12 183 THR A O 1
ATOM 1286 N N . ILE A 1 184 ? 44.939 2.960 -43.284 1.00 93.62 184 ILE A N 1
ATOM 1287 C CA . ILE A 1 184 ? 46.118 3.821 -43.085 1.00 93.62 184 ILE A CA 1
ATOM 1288 C C . ILE A 1 184 ? 46.325 4.732 -44.305 1.00 93.62 184 ILE A C 1
ATOM 1290 O O . ILE A 1 184 ? 46.204 4.295 -45.447 1.00 93.62 184 ILE A O 1
ATOM 1294 N N . GLY A 1 185 ? 46.645 6.003 -44.051 1.00 93.00 185 GLY A N 1
ATOM 1295 C CA . GLY A 1 185 ? 46.905 7.003 -45.090 1.00 93.00 185 GLY A CA 1
ATOM 1296 C C . GLY A 1 185 ? 45.652 7.626 -45.711 1.00 93.00 185 GLY A C 1
ATOM 1297 O O . GLY A 1 185 ? 45.784 8.520 -46.546 1.00 93.00 185 GLY A O 1
ATOM 1298 N N . ALA A 1 186 ? 44.450 7.196 -45.312 1.00 95.50 186 ALA A N 1
ATOM 1299 C CA . ALA A 1 186 ? 43.221 7.872 -45.704 1.00 95.50 186 ALA A CA 1
ATOM 1300 C C . ALA A 1 186 ? 43.146 9.280 -45.087 1.00 95.50 186 ALA A C 1
ATOM 1302 O O . ALA A 1 186 ? 43.533 9.488 -43.936 1.00 95.50 186 ALA A O 1
ATOM 1303 N N . LEU A 1 187 ? 42.623 10.241 -45.850 1.00 93.81 187 LEU A N 1
ATOM 1304 C CA . LEU A 1 187 ? 42.465 11.628 -45.416 1.00 93.81 187 LEU A CA 1
ATOM 1305 C C . LEU A 1 187 ? 41.006 11.923 -45.059 1.00 93.81 187 LEU A C 1
ATOM 1307 O O . LEU A 1 187 ? 40.134 11.802 -45.923 1.00 93.81 187 LEU A O 1
ATOM 1311 N N . PRO A 1 188 ? 40.718 12.344 -43.819 1.00 93.75 188 PRO A N 1
ATOM 1312 C CA . PRO A 1 188 ? 39.389 12.800 -43.447 1.00 93.75 188 PRO A CA 1
ATOM 1313 C C . PRO A 1 188 ? 38.955 14.063 -44.194 1.00 93.75 188 PRO A C 1
ATOM 1315 O O . PRO A 1 188 ? 39.734 15.004 -44.337 1.00 93.75 188 PRO A O 1
ATOM 1318 N N . TYR A 1 189 ? 37.688 14.121 -44.596 1.00 92.12 189 TYR A N 1
ATOM 1319 C CA . TYR A 1 189 ? 37.051 15.333 -45.112 1.00 92.12 189 TYR A CA 1
ATOM 1320 C C . TYR A 1 189 ? 35.567 15.368 -44.727 1.00 92.12 189 TYR A C 1
ATOM 1322 O O . TYR A 1 189 ? 34.967 14.332 -44.455 1.00 92.12 189 TYR A O 1
ATOM 1330 N N . PHE A 1 190 ? 34.947 16.548 -44.712 1.00 90.12 190 PHE A N 1
ATOM 1331 C CA . PHE A 1 190 ? 33.492 16.655 -44.588 1.00 90.12 190 PHE A CA 1
ATOM 1332 C C . PHE A 1 190 ? 32.854 16.667 -45.974 1.00 90.12 190 PHE A C 1
ATOM 1334 O O . PHE A 1 190 ? 33.261 17.426 -46.851 1.00 90.12 190 PHE A O 1
ATOM 1341 N N . SER A 1 191 ? 31.855 15.815 -46.172 1.00 86.00 191 SER A N 1
ATOM 1342 C CA . SER A 1 191 ? 31.014 15.836 -47.370 1.00 86.00 191 SER A CA 1
ATOM 1343 C C . SER A 1 191 ? 30.185 17.123 -47.451 1.00 86.00 191 SER A C 1
ATOM 1345 O O . SER A 1 191 ? 30.026 17.840 -46.462 1.00 86.00 191 SER A O 1
ATOM 1347 N N . GLY A 1 192 ? 29.573 17.381 -48.612 1.00 83.25 192 GLY A N 1
ATOM 1348 C CA . GLY A 1 192 ? 28.654 18.514 -48.788 1.00 83.25 192 GLY A CA 1
ATOM 1349 C C . GLY A 1 192 ? 27.436 18.497 -47.850 1.00 83.25 192 GLY A C 1
ATOM 1350 O O . GLY A 1 192 ? 26.791 19.525 -47.681 1.00 83.25 192 GLY A O 1
ATOM 1351 N N . THR A 1 193 ? 27.136 17.361 -47.206 1.00 82.31 193 THR A N 1
ATOM 1352 C CA . THR A 1 193 ? 26.070 17.217 -46.198 1.00 82.31 193 THR A CA 1
ATOM 1353 C C . THR A 1 193 ? 26.577 17.312 -44.752 1.00 82.31 193 THR A C 1
ATOM 1355 O O . THR A 1 193 ? 25.804 17.095 -43.823 1.00 82.31 193 THR A O 1
ATOM 1358 N N . GLY A 1 194 ? 27.865 17.605 -44.532 1.00 85.69 194 GLY A N 1
ATOM 1359 C CA . GLY A 1 194 ? 28.460 17.754 -43.198 1.00 85.69 194 GLY A CA 1
ATOM 1360 C C . GLY A 1 194 ? 28.830 16.442 -42.496 1.00 85.69 194 GLY A C 1
ATOM 1361 O O . GLY A 1 194 ? 29.314 16.470 -41.369 1.00 85.69 194 GLY A O 1
ATOM 1362 N N . THR A 1 195 ? 28.651 15.287 -43.142 1.00 91.12 195 THR A N 1
ATOM 1363 C CA . THR A 1 195 ? 29.118 13.987 -42.632 1.00 91.12 195 THR A CA 1
ATOM 1364 C C . THR A 1 195 ? 30.609 13.827 -42.890 1.00 91.12 195 THR A C 1
ATOM 1366 O O . THR A 1 195 ? 31.058 14.053 -44.019 1.00 91.12 195 THR A O 1
ATOM 1369 N N . MET A 1 196 ? 31.370 13.421 -41.871 1.00 92.38 196 MET A N 1
ATOM 1370 C CA . MET A 1 196 ? 32.799 13.147 -42.019 1.00 92.38 196 MET A CA 1
ATOM 1371 C C . MET A 1 196 ? 32.977 11.844 -42.807 1.00 92.38 196 MET A C 1
ATOM 1373 O O . MET A 1 196 ? 32.424 10.803 -42.453 1.00 92.38 196 MET A O 1
ATOM 1377 N N . SER A 1 197 ? 33.745 11.912 -43.882 1.00 92.44 197 SER A N 1
ATOM 1378 C CA . SER A 1 197 ? 34.098 10.808 -44.767 1.00 92.44 197 SER A CA 1
ATOM 1379 C C . SER A 1 197 ? 35.618 10.758 -44.931 1.00 92.44 197 SER A C 1
ATOM 1381 O O . SER A 1 197 ? 36.348 11.563 -44.347 1.00 92.44 197 SER A O 1
ATOM 1383 N N . THR A 1 198 ? 36.110 9.798 -45.706 1.00 94.19 198 THR A N 1
ATOM 1384 C CA . THR A 1 198 ? 37.537 9.628 -45.967 1.00 94.19 198 THR A CA 1
ATOM 1385 C C . THR A 1 198 ? 37.806 9.537 -47.458 1.00 94.19 198 THR A C 1
ATOM 1387 O O . THR A 1 198 ? 37.086 8.889 -48.216 1.00 94.19 198 THR A O 1
ATOM 1390 N N . LEU A 1 199 ? 38.848 10.233 -47.898 1.00 94.69 199 LEU A N 1
ATOM 1391 C CA . LEU A 1 199 ? 39.470 9.999 -49.188 1.00 94.69 199 LEU A CA 1
ATOM 1392 C C . LEU A 1 199 ? 40.491 8.884 -48.972 1.00 94.69 199 LEU A C 1
ATOM 1394 O O . LEU A 1 199 ? 41.335 8.997 -48.082 1.00 94.69 199 LEU A O 1
ATOM 1398 N N . GLY A 1 200 ? 40.403 7.808 -49.756 1.00 94.25 200 GLY A N 1
ATOM 1399 C CA . GLY A 1 200 ? 41.355 6.698 -49.677 1.00 94.25 200 GLY A CA 1
ATOM 1400 C C . GLY A 1 200 ? 42.806 7.167 -49.818 1.00 94.25 200 GLY A C 1
ATOM 1401 O O . GLY A 1 200 ? 43.069 8.265 -50.318 1.00 94.25 200 GLY A O 1
ATOM 1402 N N . ALA A 1 201 ? 43.754 6.344 -49.369 1.00 94.50 201 ALA A N 1
ATOM 1403 C CA . ALA A 1 201 ? 45.169 6.679 -49.462 1.00 94.50 201 ALA A CA 1
ATOM 1404 C C . ALA A 1 201 ? 45.565 7.008 -50.910 1.00 94.50 201 ALA A C 1
ATOM 1406 O O . ALA A 1 201 ? 45.164 6.326 -51.857 1.00 94.50 201 ALA A O 1
ATOM 1407 N N . GLY A 1 202 ? 46.348 8.071 -51.072 1.00 91.00 202 GLY A N 1
ATOM 1408 C CA . GLY A 1 202 ? 46.904 8.429 -52.368 1.00 91.00 202 GLY A CA 1
ATOM 1409 C C . GLY A 1 202 ? 47.897 7.377 -52.846 1.00 91.00 202 GLY A C 1
ATOM 1410 O O . GLY A 1 202 ? 48.526 6.676 -52.054 1.00 91.00 202 GLY A O 1
ATOM 1411 N N . THR A 1 203 ? 48.072 7.291 -54.161 1.00 91.81 203 THR A N 1
ATOM 1412 C CA . THR A 1 203 ? 49.239 6.599 -54.718 1.00 91.81 203 THR A CA 1
ATOM 1413 C C . THR A 1 203 ? 50.471 7.490 -54.537 1.00 91.81 203 THR A C 1
ATOM 1415 O O . THR A 1 203 ? 50.355 8.717 -54.516 1.00 91.81 203 THR A O 1
ATOM 1418 N N . ALA A 1 204 ? 51.659 6.894 -54.402 1.00 90.31 204 ALA A N 1
ATOM 1419 C CA . ALA A 1 204 ? 52.907 7.652 -54.336 1.00 90.31 204 ALA A CA 1
ATOM 1420 C C . ALA A 1 204 ? 53.007 8.664 -55.495 1.00 90.31 204 ALA A C 1
ATOM 1422 O O . ALA A 1 204 ? 52.639 8.355 -56.629 1.00 90.31 204 ALA A O 1
ATOM 1423 N N . ASN A 1 205 ? 53.529 9.859 -55.203 1.00 87.38 205 ASN A N 1
ATOM 1424 C CA . ASN A 1 205 ? 53.663 10.979 -56.146 1.00 87.38 205 ASN A CA 1
ATOM 1425 C C . ASN A 1 205 ? 52.334 11.590 -56.631 1.00 87.38 205 ASN A C 1
ATOM 1427 O O . ASN A 1 205 ? 52.286 12.184 -57.708 1.00 87.38 205 ASN A O 1
ATOM 1431 N N . TYR A 1 206 ? 51.252 11.470 -55.859 1.00 91.31 206 TYR A N 1
ATOM 1432 C CA . TYR A 1 206 ? 50.018 12.222 -56.097 1.00 91.31 206 TYR A CA 1
ATOM 1433 C C . TYR A 1 206 ? 49.932 13.435 -55.159 1.00 91.31 206 TYR A C 1
ATOM 1435 O O . TYR A 1 206 ? 50.352 13.376 -54.005 1.00 91.31 206 TYR A O 1
ATOM 1443 N N . LEU A 1 207 ? 49.370 14.534 -55.662 1.00 89.44 207 LEU A N 1
ATOM 1444 C CA . LEU A 1 207 ? 49.033 15.740 -54.907 1.00 89.44 207 LEU A CA 1
ATOM 1445 C C . LEU A 1 207 ? 47.544 15.728 -54.552 1.00 89.44 207 LEU A C 1
ATOM 1447 O O . LEU A 1 207 ? 46.716 15.228 -55.319 1.00 89.44 207 LEU A O 1
ATOM 1451 N N . LEU A 1 208 ? 47.196 16.297 -53.399 1.00 93.44 208 LEU A N 1
ATOM 1452 C CA . LEU A 1 208 ? 45.804 16.504 -53.013 1.00 93.44 208 LEU A CA 1
ATOM 1453 C C . LEU A 1 208 ? 45.233 17.695 -53.788 1.00 93.44 208 LEU A C 1
ATOM 1455 O O . LEU A 1 208 ? 45.779 18.794 -53.725 1.00 93.44 208 LEU A O 1
ATOM 1459 N N . MET A 1 209 ? 44.124 17.483 -54.489 1.00 91.62 209 MET A N 1
ATOM 1460 C CA . MET A 1 209 ? 43.392 18.526 -55.198 1.00 91.62 209 MET A CA 1
ATOM 1461 C C . MET A 1 209 ? 42.115 18.889 -54.439 1.00 91.62 209 MET A C 1
ATOM 1463 O O . MET A 1 209 ? 41.308 18.016 -54.102 1.00 91.62 209 MET A O 1
ATOM 1467 N N . ALA A 1 210 ? 41.927 20.186 -54.189 1.00 90.25 210 ALA A N 1
ATOM 1468 C CA . ALA A 1 210 ? 40.673 20.726 -53.683 1.00 90.25 210 ALA A CA 1
ATOM 1469 C C . ALA A 1 210 ? 39.674 20.866 -54.842 1.00 90.25 210 ALA A C 1
ATOM 1471 O O . ALA A 1 210 ? 39.939 21.581 -55.804 1.00 90.25 210 ALA A O 1
ATOM 1472 N N . ASN A 1 211 ? 38.509 20.222 -54.734 1.00 91.38 211 ASN A N 1
ATOM 1473 C CA . ASN A 1 211 ? 37.490 20.196 -55.793 1.00 91.38 211 ASN A CA 1
ATOM 1474 C C . ASN A 1 211 ? 36.300 21.131 -55.500 1.00 91.38 211 ASN A C 1
ATOM 1476 O O . ASN A 1 211 ? 35.155 20.841 -55.854 1.00 91.38 211 ASN A O 1
ATOM 1480 N N . GLY A 1 212 ? 36.546 22.249 -54.812 1.00 88.75 212 GLY A N 1
ATOM 1481 C CA . GLY A 1 212 ? 35.485 23.159 -54.373 1.00 88.75 212 GLY A CA 1
ATOM 1482 C C . GLY A 1 212 ? 34.504 22.471 -53.417 1.00 88.75 212 GLY A C 1
ATOM 1483 O O . GLY A 1 212 ? 34.912 21.982 -52.369 1.00 88.75 212 GLY A O 1
ATOM 1484 N N . ALA A 1 213 ? 33.215 22.439 -53.775 1.00 88.31 213 ALA A N 1
ATOM 1485 C CA . ALA A 1 213 ? 32.156 21.814 -52.971 1.00 88.31 213 ALA A CA 1
ATOM 1486 C C . ALA A 1 213 ? 32.098 20.273 -53.083 1.00 88.31 213 ALA A C 1
ATOM 1488 O O . ALA A 1 213 ? 31.323 19.636 -52.369 1.00 88.31 213 ALA A O 1
ATOM 1489 N N . ALA A 1 214 ? 32.882 19.667 -53.983 1.00 90.50 214 ALA A N 1
ATOM 1490 C CA . ALA A 1 214 ? 32.991 18.217 -54.118 1.00 90.50 214 ALA A CA 1
ATOM 1491 C C . ALA A 1 214 ? 34.094 17.637 -53.214 1.00 90.50 214 ALA A C 1
ATOM 1493 O O . ALA A 1 214 ? 34.960 18.358 -52.716 1.00 90.50 214 ALA A O 1
ATOM 1494 N N . ALA A 1 215 ? 34.079 16.314 -53.024 1.00 93.50 215 ALA A N 1
ATOM 1495 C CA . ALA A 1 215 ? 35.112 15.610 -52.266 1.00 93.50 215 ALA A CA 1
ATOM 1496 C C . ALA A 1 215 ? 36.514 15.888 -52.847 1.00 93.50 215 ALA A C 1
ATOM 1498 O O . ALA A 1 215 ? 36.654 15.950 -54.073 1.00 93.50 215 ALA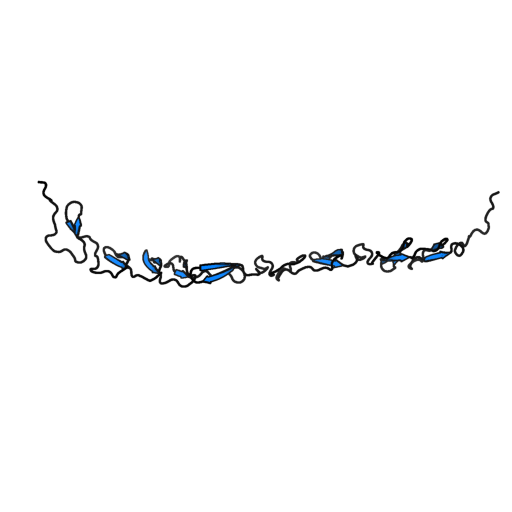 A O 1
ATOM 1499 N N . PRO A 1 216 ? 37.557 16.030 -52.009 1.00 94.75 216 PRO A N 1
ATOM 1500 C CA . PRO A 1 216 ? 38.923 16.165 -52.498 1.00 94.75 216 PRO A CA 1
ATOM 1501 C C . PRO A 1 216 ? 39.345 14.911 -53.274 1.00 94.75 216 PRO A C 1
ATOM 1503 O O . PRO A 1 216 ? 38.824 13.820 -53.042 1.00 94.75 216 PRO A O 1
ATOM 1506 N N . SER A 1 217 ? 40.303 15.050 -54.187 1.00 94.00 217 SER A N 1
ATOM 1507 C CA . SER A 1 217 ? 40.810 13.927 -54.983 1.00 94.00 217 SER A CA 1
ATOM 1508 C C . SER A 1 217 ? 42.323 13.952 -55.101 1.00 94.00 217 SER A C 1
ATOM 1510 O O . SER A 1 217 ? 42.938 15.014 -55.091 1.00 94.00 217 SER A O 1
ATOM 1512 N N . TRP A 1 218 ? 42.925 12.784 -55.295 1.00 94.56 218 TRP A N 1
ATOM 1513 C CA . TRP A 1 218 ? 44.338 12.674 -55.637 1.00 94.56 218 TRP A CA 1
ATOM 1514 C C . TRP A 1 218 ? 44.543 12.900 -57.135 1.00 94.56 218 TRP A C 1
ATOM 1516 O O . TRP A 1 218 ? 43.890 12.255 -57.951 1.00 94.56 218 TRP A O 1
ATOM 1526 N N . THR A 1 219 ? 45.484 13.768 -57.501 1.00 90.50 219 THR A N 1
ATOM 1527 C CA . THR A 1 219 ? 45.930 13.953 -58.889 1.00 90.50 219 THR A CA 1
ATOM 1528 C C . THR A 1 219 ? 47.409 13.619 -59.024 1.00 90.50 219 THR A C 1
ATOM 1530 O O . THR A 1 219 ? 48.189 13.880 -58.110 1.00 90.50 219 THR A O 1
ATOM 1533 N N . ASN A 1 220 ? 47.816 13.028 -60.147 1.00 86.00 220 ASN A N 1
ATOM 1534 C CA . ASN A 1 220 ? 49.222 12.717 -60.393 1.00 86.00 220 ASN A CA 1
ATOM 1535 C C . ASN A 1 220 ? 50.032 14.025 -60.416 1.00 86.00 220 ASN A C 1
ATOM 1537 O O . ASN A 1 220 ? 49.700 14.940 -61.174 1.00 86.00 220 ASN A O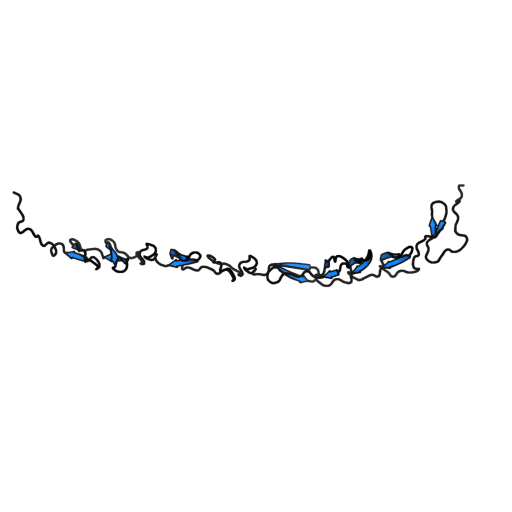 1
ATOM 1541 N N . ALA A 1 221 ? 51.103 14.099 -59.619 1.00 76.44 221 ALA A N 1
ATOM 1542 C CA . ALA A 1 221 ? 51.942 15.289 -59.507 1.00 76.44 221 ALA A CA 1
ATOM 1543 C C . ALA A 1 221 ? 52.531 15.749 -60.851 1.00 76.44 221 ALA A C 1
ATOM 1545 O O . ALA A 1 221 ? 52.865 16.915 -60.984 1.00 76.44 221 ALA A O 1
ATOM 1546 N N . ILE A 1 222 ? 52.625 14.880 -61.863 1.00 71.50 222 ILE A N 1
ATOM 1547 C CA . ILE A 1 222 ? 53.152 15.227 -63.193 1.00 71.50 222 ILE A CA 1
ATOM 1548 C C . ILE A 1 222 ? 52.092 15.920 -64.069 1.00 71.50 222 ILE A C 1
ATOM 1550 O O . ILE A 1 222 ? 52.433 16.758 -64.896 1.00 71.50 222 ILE A O 1
ATOM 1554 N N . ASN A 1 223 ? 50.802 15.621 -63.876 1.00 61.38 223 ASN A N 1
ATOM 1555 C CA . ASN A 1 223 ? 49.723 16.111 -64.748 1.00 61.38 223 ASN A CA 1
ATOM 1556 C C . ASN A 1 223 ? 49.135 17.466 -64.296 1.00 61.38 223 ASN A C 1
ATOM 1558 O O . ASN A 1 223 ? 48.361 18.074 -65.029 1.00 61.38 223 ASN A O 1
ATOM 1562 N N . GLY A 1 224 ? 49.471 17.928 -63.084 1.00 55.09 224 GLY A N 1
ATOM 1563 C CA . GLY A 1 224 ? 48.921 19.145 -62.467 1.00 55.09 224 GLY A CA 1
ATOM 1564 C C . GLY A 1 224 ? 49.880 20.336 -62.375 1.00 55.09 224 GLY A C 1
ATOM 1565 O O . GLY A 1 224 ? 49.471 21.402 -61.921 1.00 55.09 224 GLY A O 1
ATOM 1566 N N . VAL A 1 225 ? 51.143 20.192 -62.791 1.00 60.31 225 VAL A N 1
ATOM 1567 C CA . VAL A 1 225 ? 52.099 21.308 -62.802 1.00 60.31 225 VAL A CA 1
ATOM 1568 C C . VAL A 1 225 ? 52.023 22.007 -64.159 1.00 60.31 225 VAL A C 1
ATOM 1570 O O . VAL A 1 225 ? 52.866 21.815 -65.031 1.00 60.31 225 VAL A O 1
ATOM 1573 N N . SER A 1 226 ? 51.024 22.870 -64.345 1.00 57.81 226 SER A N 1
ATOM 1574 C CA . SER A 1 226 ? 51.167 23.969 -65.299 1.00 57.81 226 SER A CA 1
ATOM 1575 C C . SER A 1 226 ? 52.142 24.973 -64.682 1.00 57.81 226 SER A C 1
ATOM 1577 O O . SER A 1 226 ? 51.731 25.857 -63.927 1.00 57.81 226 SER A O 1
ATOM 1579 N N . ILE A 1 227 ? 53.446 24.809 -64.927 1.00 58.91 227 ILE A N 1
ATOM 1580 C CA . ILE A 1 227 ? 54.425 25.818 -64.513 1.00 58.91 227 ILE A CA 1
ATOM 1581 C C . ILE A 1 227 ? 54.126 27.059 -65.354 1.00 58.91 227 ILE A C 1
ATOM 1583 O O . ILE A 1 227 ? 54.473 27.121 -66.527 1.00 58.91 227 ILE A O 1
ATOM 1587 N N . GLY A 1 228 ? 53.457 28.052 -64.770 1.00 56.34 228 GLY A N 1
ATOM 1588 C CA . GLY A 1 228 ? 53.221 29.352 -65.410 1.00 56.34 228 GLY A CA 1
ATOM 1589 C C . GLY A 1 228 ? 54.501 30.169 -65.635 1.00 56.34 228 GLY A C 1
ATOM 1590 O O . GLY A 1 228 ? 54.418 31.334 -66.008 1.00 56.34 228 GLY A O 1
ATOM 1591 N N . ALA A 1 229 ? 55.680 29.590 -65.396 1.00 54.62 229 ALA A N 1
ATOM 1592 C CA . ALA A 1 229 ? 56.957 30.173 -65.758 1.00 54.62 229 ALA A CA 1
ATOM 1593 C C . ALA A 1 229 ? 57.425 29.569 -67.084 1.00 54.62 229 ALA A C 1
ATOM 1595 O O . ALA A 1 229 ? 57.873 28.426 -67.146 1.00 54.62 229 ALA A O 1
ATOM 1596 N N . THR A 1 230 ? 57.382 30.378 -68.138 1.00 59.38 230 THR A N 1
ATOM 1597 C CA . THR A 1 230 ? 57.962 30.079 -69.454 1.00 59.38 230 THR A CA 1
ATOM 1598 C C . THR A 1 230 ? 59.497 29.984 -69.424 1.00 59.38 230 THR A C 1
ATOM 1600 O O . THR A 1 230 ? 60.111 29.741 -70.458 1.00 59.38 230 THR A O 1
ATOM 1603 N N . THR A 1 231 ? 60.138 30.148 -68.259 1.00 55.19 231 THR A N 1
ATOM 1604 C CA . THR A 1 231 ? 61.576 29.949 -68.056 1.00 55.19 231 THR A CA 1
ATOM 1605 C C . THR A 1 231 ? 61.866 29.372 -66.665 1.00 55.19 231 THR A C 1
ATOM 1607 O O . THR A 1 231 ? 61.652 30.012 -65.638 1.00 55.19 231 THR A O 1
ATOM 1610 N N . LEU A 1 232 ? 62.412 28.155 -66.619 1.00 59.62 232 LEU A N 1
ATOM 1611 C CA . LEU A 1 232 ? 63.240 27.715 -65.496 1.00 59.62 232 LEU A CA 1
ATOM 1612 C C . LEU A 1 232 ? 64.597 28.402 -65.676 1.00 59.62 232 LEU A C 1
ATOM 1614 O O . LEU A 1 232 ? 65.328 28.063 -66.606 1.00 59.62 232 LEU A O 1
ATOM 1618 N N . SER A 1 233 ? 64.943 29.385 -64.841 1.00 67.12 233 SER A N 1
ATOM 1619 C CA . SER A 1 233 ? 66.322 29.875 -64.820 1.00 67.12 233 SER A CA 1
ATOM 1620 C C . SER A 1 233 ? 67.201 28.758 -64.265 1.00 67.12 233 SER A C 1
ATOM 1622 O O . SER A 1 233 ? 67.124 28.445 -63.075 1.00 67.12 233 SER A O 1
ATOM 1624 N N . SER A 1 234 ? 68.030 28.147 -65.109 1.00 59.34 234 SER A N 1
ATOM 1625 C CA . SER A 1 234 ? 69.161 27.361 -64.631 1.00 59.34 234 SER A CA 1
ATOM 1626 C C . SER A 1 234 ? 70.102 28.332 -63.924 1.00 59.34 234 SER A C 1
ATOM 1628 O O . SER A 1 234 ? 70.819 29.087 -64.582 1.00 59.34 234 SER A O 1
ATOM 1630 N N . GLY A 1 235 ? 70.031 28.378 -62.593 1.00 55.25 235 GLY A N 1
ATOM 1631 C CA . GLY A 1 235 ? 71.053 29.037 -61.793 1.00 55.25 235 GLY A CA 1
ATOM 1632 C C . GLY A 1 235 ? 72.391 28.386 -62.121 1.00 55.25 235 GLY A C 1
ATOM 1633 O O . GLY A 1 235 ? 72.545 27.183 -61.907 1.00 55.25 235 GLY A O 1
ATOM 1634 N N . ALA A 1 236 ? 73.277 29.168 -62.734 1.00 49.34 236 ALA A N 1
ATOM 1635 C CA . ALA A 1 236 ? 74.689 28.844 -62.880 1.00 49.34 236 ALA A CA 1
ATOM 1636 C C . ALA A 1 236 ? 75.390 28.924 -61.520 1.00 49.34 236 ALA A C 1
ATOM 1638 O O . ALA A 1 236 ? 74.977 29.785 -60.705 1.00 49.34 236 ALA A O 1
#

Radius of gyration: 50.3 Å; Cα contacts (8 Å, |Δi|>4): 383; chains: 1; bounding box: 110×50×149 Å